Protein AF-0000000074166935 (afdb_homodimer)

Secondary structure (DSSP, 8-state):
-EEEEEEEEEEEETTEEEEEEEEEE-S--SS--EEEEEE-HHHHHHHHHHHHT---SS--HHHHHHHHHHHTT-EEEEEEEEEEETTEEEEEEEEEETTEEEEEEE-HHHHHHHHHHHT--EEE-HHHHHHH-B-THHHHTSEEHHHHHHT-/-EEEEEEEEEEEETTEEEEEEEEEE-S--SS--EEEEEE-HHHHHHHHHHHHT---SS--HHHHHHHHHHHTT-EEEEEEEEEEETTEEEEEEEEEETTEEEEEEE-HHHHHHHHHHHT--EEE-HHHHHHH-B-THHHHTSEEHHHHHTT-

pLDDT: mean 93.97, std 8.27, range [51.97, 98.88]

Sequence (304 aa):
MNADIDAVRVADTPDGTIAVVVLARDDADDSGDVLPIFVGFEEAASIARGLDAVDIGRPLTHDVTLDLVEELGGRVDRVVISSVEAGTYFADLHVETPRGSTVVDARPSDSLALAARTNAPIAVADDVFAQGARSPDGFDELRDIREVMGDEMNADIDAVRVADTPDGTIAVVVLARDDADDSGDVLPIFVGFEEAASIARGLDAVDIGRPLTHDVTLDLVEELGGRVDRVVISSVEAGTYFADLHVETPRGSTVVDARPSDSLALAARTNAPIAVADDVFAQGARSPDGFDELRDIREVMGDE

Organism: Halobacterium salinarum (strain ATCC 700922 / JCM 11081 / NRC-1) (NCBI:txid64091)

Foldseek 3Di:
DWWDFPAKFWDADPVGIKIWTWIFDPDPDPPRWIFIDIDDLVLSVLLVVLQVLDDPPDDDDLSVVQVVCVVQPKDFAEKEQEDADPRAIWIWTWMAHPVGIDIDTDGPSSNSSNCSNRVHIYYYDPVRCVVRIDHCVVRVPGDGSVVVVVVD/DWWDFPAKFWDADPVGIKIWTWIFDPDPDPPRWIFIDIDDLVLSVLLVVLQVLDDPPDDDDLSVVQVVCVVQPKDFAEKEQEDADPRAIWIWTWMAHPVGIDIDTDGPSSNSSNCSNRVHIYYYDPVRCVVRIDHCPVRVPGHGSVVVVVVD

InterPro domains:
  IPR003729 Bifunctional nuclease domain [PF02577] (30-132)
  IPR003729 Bifunctional nuclease domain [PS51658] (1-136)
  IPR036104 Bifunctional nuclease superfamily [G3DSA:3.10.690.10] (1-139)
  IPR036104 Bifunctional nuclease superfamily [SSF103256] (6-140)

Radius of gyration: 20.43 Å; Cα contacts (8 Å, |Δi|>4): 626; chains: 2; bounding box: 50×57×46 Å

Structure (mmCIF, N/CA/C/O backbone):
data_AF-0000000074166935-model_v1
#
loop_
_entity.id
_entity.type
_entity.pdbx_description
1 polymer 'DUF151 family protein'
#
loop_
_atom_site.group_PDB
_atom_site.id
_atom_site.type_symbol
_atom_site.label_atom_id
_atom_site.label_alt_id
_atom_site.label_comp_id
_atom_site.label_asym_id
_atom_site.label_entity_id
_atom_site.label_seq_id
_atom_site.pdbx_PDB_ins_code
_atom_site.Cartn_x
_atom_site.Cartn_y
_atom_site.Cartn_z
_atom_site.occupancy
_atom_site.B_iso_or_equiv
_atom_site.auth_seq_id
_atom_site.auth_comp_id
_atom_site.auth_asym_id
_atom_site.auth_atom_id
_atom_site.pdbx_PDB_model_num
ATOM 1 N N . MET A 1 1 ? 5.477 23.797 10.305 1 93.44 1 MET A N 1
ATOM 2 C CA . MET A 1 1 ? 5.418 23.453 11.719 1 93.44 1 MET A CA 1
ATOM 3 C C . MET A 1 1 ? 5.41 21.938 11.906 1 93.44 1 MET A C 1
ATOM 5 O O . MET A 1 1 ? 4.938 21.203 11.047 1 93.44 1 MET A O 1
ATOM 9 N N . ASN A 1 2 ? 5.84 21.484 13.062 1 95.38 2 ASN A N 1
ATOM 10 C CA . ASN A 1 2 ? 5.816 20.047 13.375 1 95.38 2 ASN A CA 1
ATOM 11 C C . ASN A 1 2 ? 4.449 19.609 13.883 1 95.38 2 ASN A C 1
ATOM 13 O O . ASN A 1 2 ? 3.734 20.391 14.516 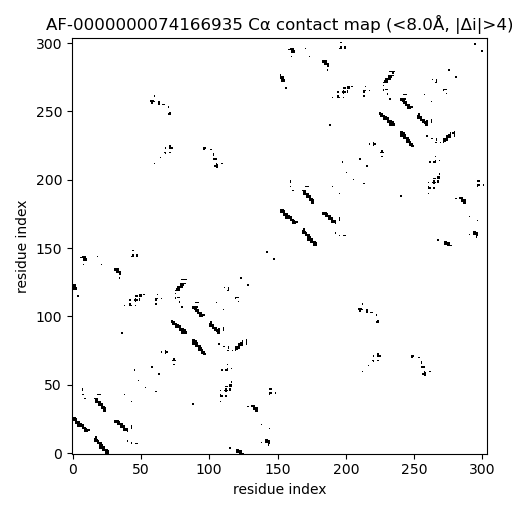1 95.38 2 ASN A O 1
ATOM 17 N N . ALA A 1 3 ? 4.133 18.469 13.461 1 96.81 3 ALA A N 1
ATOM 18 C CA . ALA A 1 3 ? 2.846 17.891 13.859 1 96.81 3 ALA A CA 1
ATOM 19 C C . ALA A 1 3 ? 2.988 16.422 14.219 1 96.81 3 ALA A C 1
ATOM 21 O O . ALA A 1 3 ? 3.977 15.773 13.859 1 96.81 3 ALA A O 1
ATOM 22 N N . ASP A 1 4 ? 2.018 15.883 14.992 1 96.56 4 ASP A N 1
ATOM 23 C CA . ASP A 1 4 ? 1.906 14.469 15.336 1 96.56 4 ASP A CA 1
ATOM 24 C C . ASP A 1 4 ? 0.54 13.914 14.945 1 96.56 4 ASP A C 1
ATOM 26 O O . ASP A 1 4 ? -0.445 14.648 14.891 1 96.56 4 ASP A O 1
ATOM 30 N N . ILE A 1 5 ? 0.592 12.641 14.602 1 98 5 ILE A N 1
ATOM 31 C CA . ILE A 1 5 ? -0.704 11.984 14.477 1 98 5 ILE A CA 1
ATOM 32 C C . ILE A 1 5 ? -1.35 11.844 15.852 1 98 5 ILE A C 1
ATOM 34 O O . ILE A 1 5 ? -0.88 11.062 16.688 1 98 5 ILE A O 1
ATOM 38 N N . ASP A 1 6 ? -2.412 12.555 16 1 96.69 6 ASP A N 1
ATOM 39 C CA . ASP A 1 6 ? -3.066 12.57 17.312 1 96.69 6 ASP A CA 1
ATOM 40 C C . ASP A 1 6 ? -4.105 11.453 17.406 1 96.69 6 ASP A C 1
ATOM 42 O O . ASP A 1 6 ? -4.273 10.859 18.484 1 96.69 6 ASP A O 1
ATOM 46 N N . ALA A 1 7 ? -4.777 11.25 16.312 1 97.44 7 ALA A N 1
ATOM 47 C CA . ALA A 1 7 ? -5.848 10.258 16.312 1 97.44 7 ALA A CA 1
ATOM 48 C C . ALA A 1 7 ? -6.195 9.82 14.891 1 97.44 7 ALA A C 1
ATOM 50 O O . ALA A 1 7 ? -5.934 10.547 13.93 1 97.44 7 ALA A O 1
ATOM 51 N N . VAL A 1 8 ? -6.688 8.672 14.797 1 98.56 8 VAL A N 1
ATOM 52 C CA . VAL A 1 8 ? -7.332 8.156 13.594 1 98.56 8 VAL A CA 1
ATOM 53 C C . VAL A 1 8 ? -8.773 7.758 13.914 1 98.56 8 VAL A C 1
ATOM 55 O O . VAL A 1 8 ? -9.008 6.855 14.719 1 98.56 8 VAL A O 1
ATOM 58 N N . ARG A 1 9 ? -9.695 8.5 13.273 1 98.5 9 ARG A N 1
ATOM 59 C CA . ARG A 1 9 ? -11.102 8.406 13.648 1 98.5 9 ARG A CA 1
ATOM 60 C C . ARG A 1 9 ? -11.961 7.953 12.477 1 98.5 9 ARG A C 1
ATOM 62 O O . ARG A 1 9 ? -11.562 8.094 11.312 1 98.5 9 ARG A O 1
ATOM 69 N N . VAL A 1 10 ? -13.094 7.391 12.805 1 97.94 10 VAL A N 1
ATOM 70 C CA . VAL A 1 10 ? -14.016 6.91 11.789 1 97.94 10 VAL A CA 1
ATOM 71 C C . VAL A 1 10 ? -15.453 7.258 12.188 1 97.94 10 VAL A C 1
ATOM 73 O O . VAL A 1 10 ? -15.758 7.383 13.375 1 97.94 10 VAL A O 1
ATOM 76 N N . ALA A 1 11 ? -16.219 7.523 11.211 1 96.31 11 ALA A N 1
ATOM 77 C CA . ALA A 1 11 ? -17.641 7.738 11.391 1 96.31 11 ALA A CA 1
ATOM 78 C C . ALA A 1 11 ? -18.453 7.078 10.273 1 96.31 11 ALA A C 1
ATOM 80 O O . ALA A 1 11 ? -18.047 7.102 9.109 1 96.31 11 ALA A O 1
ATOM 81 N N . ASP A 1 12 ? -19.609 6.488 10.688 1 94.25 12 ASP A N 1
ATOM 82 C CA . ASP A 1 12 ? -20.562 5.996 9.703 1 94.25 12 ASP A CA 1
ATOM 83 C C . ASP A 1 12 ? -21.547 7.094 9.297 1 94.25 12 ASP A C 1
ATOM 85 O O . ASP A 1 12 ? -22.094 7.793 10.148 1 94.25 12 ASP A O 1
ATOM 89 N N . THR A 1 13 ? -21.609 7.305 8.008 1 93.88 13 THR A N 1
ATOM 90 C CA . THR A 1 13 ? -22.562 8.258 7.449 1 93.88 13 THR A CA 1
ATOM 91 C C . THR A 1 13 ? -23.562 7.562 6.523 1 93.88 13 THR A C 1
ATOM 93 O O . THR A 1 13 ? -23.359 6.402 6.152 1 93.88 13 THR A O 1
ATOM 96 N N . PRO A 1 14 ? -24.656 8.203 6.137 1 93.38 14 PRO A N 1
ATOM 97 C CA . PRO A 1 14 ? -25.594 7.598 5.184 1 93.38 14 PRO A CA 1
ATOM 98 C C . PRO A 1 14 ? -24.922 7.234 3.857 1 93.38 14 PRO A C 1
ATOM 100 O O . PRO A 1 14 ? -25.359 6.285 3.191 1 93.38 14 PRO A O 1
ATOM 103 N N . ASP A 1 15 ? -23.922 7.98 3.508 1 92.25 15 ASP A N 1
ATOM 104 C CA . ASP A 1 15 ? -23.266 7.781 2.223 1 92.25 15 ASP A CA 1
ATOM 105 C C . ASP A 1 15 ? -22.109 6.801 2.35 1 92.25 15 ASP A C 1
ATOM 107 O O . ASP A 1 15 ? -21.422 6.512 1.365 1 92.25 15 ASP A O 1
ATOM 111 N N . GLY A 1 16 ? -21.859 6.309 3.557 1 91.75 16 GLY A N 1
ATOM 112 C CA . GLY A 1 16 ? -20.766 5.371 3.773 1 91.75 16 GLY A CA 1
ATOM 113 C C . GLY A 1 16 ? -19.906 5.727 4.969 1 91.75 16 GLY A C 1
ATOM 114 O O . GLY A 1 16 ? -20.234 6.637 5.73 1 91.75 16 GLY A O 1
ATOM 115 N N . THR A 1 17 ? -18.891 4.91 5.211 1 93.69 17 THR A N 1
ATOM 116 C CA . THR A 1 17 ? -17.953 5.125 6.312 1 93.69 17 THR A CA 1
ATOM 117 C C . THR A 1 17 ? -16.875 6.117 5.91 1 93.69 17 THR A C 1
ATOM 119 O O . THR A 1 17 ? -16.297 6.02 4.82 1 93.69 17 THR A O 1
ATOM 122 N N . ILE A 1 18 ? -16.703 7.113 6.75 1 95.62 18 ILE A N 1
ATOM 123 C CA . ILE A 1 18 ? -15.625 8.062 6.5 1 95.62 18 ILE A CA 1
ATOM 124 C C . ILE A 1 18 ? -14.539 7.902 7.562 1 95.62 18 ILE A C 1
ATOM 126 O O . ILE A 1 18 ? -14.812 7.449 8.672 1 95.62 18 ILE A O 1
ATOM 130 N N . ALA A 1 19 ? -13.32 8.156 7.238 1 98.12 19 ALA A N 1
ATOM 131 C CA . ALA A 1 19 ? -12.188 8.109 8.164 1 98.12 19 ALA A CA 1
ATOM 132 C C . ALA A 1 19 ? -11.359 9.391 8.078 1 98.12 19 ALA A C 1
ATOM 134 O O . ALA A 1 19 ? -11.273 10.016 7.016 1 98.12 19 ALA A O 1
ATOM 135 N N . VAL A 1 20 ? -10.805 9.75 9.211 1 98.31 20 VAL A N 1
ATOM 136 C CA . VAL A 1 20 ? -10.047 10.992 9.273 1 98.31 20 VAL A CA 1
ATOM 137 C C . VAL A 1 20 ? -8.812 10.805 10.148 1 98.31 20 VAL A C 1
ATOM 139 O O . VAL A 1 20 ? -8.883 10.172 11.203 1 98.31 20 VAL A O 1
ATOM 142 N N . VAL A 1 21 ? -7.672 11.203 9.648 1 98.81 21 VAL A N 1
ATOM 143 C CA . VAL A 1 21 ? -6.457 11.312 10.453 1 98.81 21 VAL A CA 1
ATOM 144 C C . VAL A 1 21 ? -6.344 12.727 11.023 1 98.81 21 VAL A C 1
ATOM 146 O O . VAL A 1 21 ? -6.441 13.711 10.281 1 98.81 21 VAL A O 1
ATOM 149 N N . VAL A 1 22 ? -6.156 12.812 12.297 1 98.5 22 VAL A N 1
ATOM 150 C CA . VAL A 1 22 ? -6.086 14.109 12.969 1 98.5 22 VAL A CA 1
ATOM 151 C C . VAL A 1 22 ? -4.637 14.43 13.328 1 98.5 22 VAL A C 1
ATOM 153 O O . VAL A 1 22 ? -4.023 13.719 14.133 1 98.5 22 VAL A O 1
ATOM 156 N N . LEU A 1 23 ? -4.113 15.477 12.695 1 98.31 23 LEU A N 1
ATOM 157 C CA . LEU A 1 23 ? -2.764 15.945 13.008 1 98.31 23 LEU A CA 1
ATOM 158 C C . LEU A 1 23 ? -2.805 17.094 14.008 1 98.31 23 LEU A C 1
ATOM 160 O O . LEU A 1 23 ? -3.523 18.078 13.805 1 98.31 23 LEU A O 1
ATOM 164 N N . ALA A 1 24 ? -2.111 16.953 15.055 1 96.38 24 ALA A N 1
ATOM 165 C CA . ALA A 1 24 ? -1.998 18 16.062 1 96.38 24 ALA A CA 1
ATOM 166 C C . ALA A 1 24 ? -0.634 18.688 16 1 96.38 24 ALA A C 1
ATOM 168 O O . ALA A 1 24 ? 0.385 18.016 15.781 1 96.38 24 ALA A O 1
ATOM 169 N N . ARG A 1 25 ? -0.706 19.938 16.203 1 93 25 ARG A N 1
ATOM 170 C CA . ARG A 1 25 ? 0.553 20.672 16.266 1 93 25 ARG A CA 1
ATOM 171 C C . ARG A 1 25 ? 1.353 20.297 17.5 1 93 25 ARG A C 1
ATOM 173 O O . ARG A 1 25 ? 0.785 20.109 18.578 1 93 25 ARG A O 1
ATOM 180 N N . ASP A 1 26 ? 2.621 20.109 17.281 1 86 26 ASP A N 1
ATOM 181 C CA . ASP A 1 26 ? 3.492 19.75 18.406 1 86 26 ASP A CA 1
ATOM 182 C C . ASP A 1 26 ? 4.047 21 19.078 1 86 26 ASP A C 1
ATOM 184 O O . ASP A 1 26 ? 4.797 20.891 20.062 1 86 26 ASP A O 1
ATOM 188 N N . ASP A 1 27 ? 3.801 22.109 18.516 1 75.62 27 ASP A N 1
ATOM 189 C CA . ASP A 1 27 ? 4.309 23.328 19.141 1 75.62 27 ASP A CA 1
ATOM 190 C C . ASP A 1 27 ? 3.316 23.859 20.172 1 75.62 27 ASP A C 1
ATOM 192 O O . ASP A 1 27 ? 2.203 23.344 20.297 1 75.62 27 ASP A O 1
ATOM 196 N N . ALA A 1 28 ? 3.812 24.641 21.062 1 65.88 28 ALA A N 1
ATOM 197 C CA . ALA A 1 28 ? 3.119 25.188 22.234 1 65.88 28 ALA A CA 1
ATOM 198 C C . ALA A 1 28 ? 1.996 26.125 21.812 1 65.88 28 ALA A C 1
ATOM 200 O O . ALA A 1 28 ? 1.531 26.953 22.609 1 65.88 28 ALA A O 1
ATOM 201 N N . ASP A 1 29 ? 1.619 25.906 20.547 1 63.88 29 ASP A N 1
ATOM 202 C CA . ASP A 1 29 ? 0.536 26.812 20.188 1 63.88 29 ASP A CA 1
ATOM 203 C C . ASP A 1 29 ? -0.722 26.531 21 1 63.88 29 ASP A C 1
ATOM 205 O O . ASP A 1 29 ? -1.066 25.375 21.234 1 63.88 29 ASP A O 1
ATOM 209 N N . ASP A 1 30 ? -1.298 27.562 21.562 1 69 30 ASP A N 1
ATOM 210 C CA . ASP A 1 30 ? -2.373 27.609 22.547 1 69 30 ASP A CA 1
ATOM 211 C C . ASP A 1 30 ? -3.727 27.328 21.906 1 69 30 ASP A C 1
ATOM 213 O O . ASP A 1 30 ? -4.738 27.203 22.594 1 69 30 ASP A O 1
ATOM 217 N N . SER A 1 31 ? -3.898 27.359 20.516 1 77.5 31 SER A N 1
ATOM 218 C CA . SER A 1 31 ? -5.242 27.234 19.969 1 77.5 31 SER A CA 1
ATOM 219 C C . SER A 1 31 ? -5.789 25.828 20.156 1 77.5 31 SER A C 1
ATOM 221 O O . SER A 1 31 ? -7 25.641 20.281 1 77.5 31 SER A O 1
ATOM 223 N N . GLY A 1 32 ? -4.969 24.922 20.172 1 89.69 32 GLY A N 1
ATOM 224 C CA . GLY A 1 32 ? -5.402 23.531 20.281 1 89.69 32 GLY A CA 1
ATOM 225 C C . GLY A 1 32 ? -6.02 23 19 1 89.69 32 GLY A C 1
ATOM 226 O O . GLY A 1 32 ? -6.574 21.906 18.969 1 89.69 32 GLY A O 1
ATOM 227 N N . ASP A 1 33 ? -5.969 23.859 17.891 1 94.06 33 ASP A N 1
ATOM 228 C CA . ASP A 1 33 ? -6.539 23.438 16.609 1 94.06 33 ASP A CA 1
ATOM 229 C C . ASP A 1 33 ? -5.773 22.25 16.016 1 94.06 33 ASP A C 1
ATOM 231 O O . ASP A 1 33 ? -4.59 22.078 16.312 1 94.06 33 ASP A O 1
ATOM 235 N N . VAL A 1 34 ? -6.516 21.469 15.273 1 96.88 34 VAL A N 1
ATOM 236 C CA . VAL A 1 34 ? -5.938 20.297 14.641 1 96.88 34 VAL A CA 1
ATOM 237 C C . VAL A 1 34 ? -6.172 20.359 13.133 1 96.88 34 VAL A C 1
ATOM 239 O O . VAL A 1 34 ? -6.949 21.188 12.648 1 96.88 34 VAL A O 1
ATOM 242 N N . LEU A 1 35 ? -5.418 19.625 12.359 1 97.62 35 LEU A N 1
ATOM 243 C CA . LEU A 1 35 ? -5.617 19.469 10.922 1 97.62 35 LEU A CA 1
ATOM 244 C C . LEU A 1 35 ? -6.207 18.109 10.594 1 97.62 35 LEU A C 1
ATOM 246 O O . LEU A 1 35 ? -5.523 17.078 10.703 1 97.62 35 LEU A O 1
ATOM 250 N N . PRO A 1 36 ? -7.477 18.047 10.219 1 98.25 36 PRO A N 1
ATOM 251 C CA . PRO A 1 36 ? -8.062 16.781 9.766 1 98.25 36 PRO A CA 1
ATOM 252 C C . PRO A 1 36 ? -7.762 16.484 8.305 1 98.25 36 PRO A C 1
ATOM 254 O O . PRO A 1 36 ? -7.926 17.359 7.441 1 98.25 36 PRO A O 1
ATOM 257 N N . ILE A 1 37 ? -7.27 15.352 8.031 1 98.56 37 ILE A N 1
ATOM 258 C CA . ILE A 1 37 ? -7.09 14.867 6.668 1 98.56 37 ILE A CA 1
ATOM 259 C C . ILE A 1 37 ? -7.973 13.648 6.43 1 98.56 37 ILE A C 1
ATOM 261 O O . ILE A 1 37 ? -7.746 12.586 7.016 1 98.56 37 ILE A O 1
ATOM 265 N N . PHE A 1 38 ? -8.992 13.852 5.59 1 97.56 38 PHE A N 1
ATOM 266 C CA . PHE A 1 38 ? -9.93 12.773 5.301 1 97.56 38 PHE A CA 1
ATOM 267 C C . PHE A 1 38 ? -9.32 11.773 4.32 1 97.56 38 PHE A C 1
ATOM 269 O O . PHE A 1 38 ? -8.742 12.172 3.307 1 97.56 38 PHE A O 1
ATOM 276 N N . VAL A 1 39 ? -9.414 10.523 4.672 1 97.44 39 VAL A N 1
ATOM 277 C CA . VAL A 1 39 ? -8.875 9.445 3.852 1 97.44 39 VAL A CA 1
ATOM 278 C C . VAL A 1 39 ? -9.875 8.289 3.783 1 97.44 39 VAL A C 1
ATOM 280 O O . VAL A 1 39 ? -10.922 8.328 4.438 1 97.44 39 VAL A O 1
ATOM 283 N N . GLY A 1 40 ? -9.617 7.344 2.906 1 95.44 40 GLY A N 1
ATOM 284 C CA . GLY A 1 40 ? -10.43 6.137 2.904 1 95.44 40 GLY A CA 1
ATOM 285 C C . GLY A 1 40 ? -10.219 5.273 4.133 1 95.44 40 GLY A C 1
ATOM 286 O O . GLY A 1 40 ? -9.211 5.414 4.832 1 95.44 40 GLY A O 1
ATOM 287 N N . PHE A 1 41 ? -11.148 4.359 4.395 1 95.44 41 PHE A N 1
ATOM 288 C CA . PHE A 1 41 ? -11.078 3.506 5.578 1 95.44 41 PHE A CA 1
ATOM 289 C C . PHE A 1 41 ? -9.805 2.668 5.57 1 95.44 41 PHE A C 1
ATOM 291 O O . PHE A 1 41 ? -9.125 2.557 6.59 1 95.44 41 PHE A O 1
ATOM 298 N N . GLU A 1 42 ? -9.477 2.051 4.426 1 95 42 GLU A N 1
ATOM 299 C CA . GLU A 1 42 ? -8.305 1.184 4.344 1 95 42 GLU A CA 1
ATOM 300 C C . GLU A 1 42 ? -7.016 1.971 4.578 1 95 42 GLU A C 1
ATOM 302 O O . GLU A 1 42 ? -6.07 1.459 5.184 1 95 42 GLU A O 1
ATOM 307 N N . GLU A 1 43 ? -7.027 3.18 4.062 1 97.44 43 GLU A N 1
ATOM 308 C CA . GLU A 1 43 ? -5.883 4.055 4.297 1 97.44 43 GLU A CA 1
ATOM 309 C C . GLU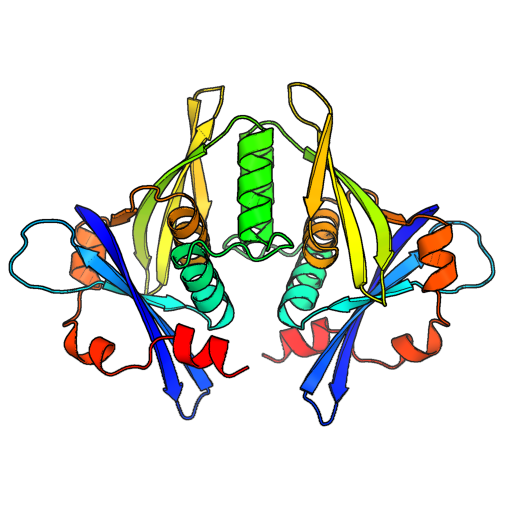 A 1 43 ? -5.73 4.379 5.781 1 97.44 43 GLU A C 1
ATOM 311 O O . GLU A 1 43 ? -4.637 4.258 6.34 1 97.44 43 GLU A O 1
ATOM 316 N N . ALA A 1 44 ? -6.797 4.738 6.359 1 97.94 44 ALA A N 1
ATOM 317 C CA . ALA A 1 44 ? -6.809 5.062 7.785 1 97.94 44 ALA A CA 1
ATOM 318 C C . ALA A 1 44 ? -6.398 3.859 8.625 1 97.94 44 ALA A C 1
ATOM 320 O O . ALA A 1 44 ? -5.629 3.992 9.578 1 97.94 44 ALA A O 1
ATOM 321 N N . ALA A 1 45 ? -6.906 2.736 8.281 1 95.5 45 ALA A N 1
ATOM 322 C CA . ALA A 1 45 ? -6.562 1.504 8.984 1 95.5 45 ALA A CA 1
ATOM 323 C C . ALA A 1 45 ? -5.062 1.234 8.914 1 95.5 45 ALA A C 1
ATOM 325 O O . ALA A 1 45 ? -4.453 0.819 9.906 1 95.5 45 ALA A O 1
ATOM 326 N N . SER A 1 46 ? -4.492 1.416 7.781 1 96.12 46 SER A N 1
ATOM 327 C CA . SER A 1 46 ? -3.057 1.207 7.621 1 96.12 46 SER A CA 1
ATOM 328 C C . SER A 1 46 ? -2.258 2.146 8.516 1 96.12 46 SER A C 1
ATOM 330 O O . SER A 1 46 ? -1.259 1.74 9.117 1 96.12 46 SER A O 1
ATOM 332 N N . ILE A 1 47 ? -2.691 3.396 8.555 1 97.75 47 ILE A N 1
ATOM 333 C CA . ILE A 1 47 ? -2.027 4.367 9.414 1 97.75 47 ILE A CA 1
ATOM 334 C C . ILE A 1 47 ? -2.137 3.928 10.867 1 97.75 47 ILE A C 1
ATOM 336 O O . ILE A 1 47 ? -1.144 3.924 11.602 1 97.75 47 ILE A O 1
ATOM 340 N N . ALA A 1 48 ? -3.303 3.525 11.281 1 96.5 48 ALA A N 1
ATOM 341 C CA . ALA A 1 48 ? -3.537 3.102 12.656 1 96.5 48 ALA A CA 1
ATOM 342 C C . ALA A 1 48 ? -2.68 1.891 13.016 1 96.5 48 ALA A C 1
ATOM 344 O O . ALA A 1 48 ? -2.125 1.816 14.109 1 96.5 48 ALA A O 1
ATOM 345 N N . ARG A 1 49 ? -2.561 0.958 12.133 1 94.56 49 ARG A N 1
ATOM 346 C CA . ARG A 1 49 ? -1.718 -0.211 12.359 1 94.56 49 ARG A CA 1
ATOM 347 C C . ARG A 1 49 ? -0.267 0.197 12.594 1 94.56 49 ARG A C 1
ATOM 349 O O . ARG A 1 49 ? 0.43 -0.407 13.406 1 94.56 49 ARG A O 1
ATOM 356 N N . GLY A 1 50 ? 0.151 1.138 11.836 1 95.75 50 GLY A N 1
ATOM 357 C CA . GLY A 1 50 ? 1.511 1.623 12.008 1 95.75 50 GLY A CA 1
ATOM 358 C C . GLY A 1 50 ? 1.756 2.242 13.367 1 95.75 50 GLY A C 1
ATOM 359 O O . GLY A 1 50 ? 2.861 2.152 13.906 1 95.75 50 GLY A O 1
ATOM 360 N N . LEU A 1 51 ? 0.746 2.836 13.875 1 95.62 51 LEU A N 1
ATOM 361 C CA . LEU A 1 51 ? 0.851 3.49 15.18 1 95.62 51 LEU A CA 1
ATOM 362 C C . LEU A 1 51 ? 0.938 2.459 16.297 1 95.62 51 LEU A C 1
ATOM 364 O O . LEU A 1 51 ? 1.553 2.717 17.328 1 95.62 51 LEU A O 1
ATOM 368 N N . ASP A 1 52 ? 0.3 1.345 16.188 1 89.44 52 ASP A N 1
ATOM 369 C CA . ASP A 1 52 ? 0.218 0.327 17.219 1 89.44 52 ASP A CA 1
ATOM 370 C C . ASP A 1 52 ? 1.528 -0.449 17.344 1 89.44 52 ASP A C 1
ATOM 372 O O . ASP A 1 52 ? 1.815 -1.043 18.375 1 89.44 52 ASP A O 1
ATOM 376 N N . ALA A 1 53 ? 2.367 -0.389 16.453 1 73.25 53 ALA A N 1
ATOM 377 C CA . ALA A 1 53 ? 3.656 -1.074 16.469 1 73.25 53 ALA A CA 1
ATOM 378 C C . ALA A 1 53 ? 3.488 -2.555 16.797 1 73.25 53 ALA A C 1
ATOM 380 O O . ALA A 1 53 ? 4.289 -3.125 17.547 1 73.25 53 ALA A O 1
ATOM 381 N N . VAL A 1 54 ? 2.371 -3.057 16.531 1 69.12 54 VAL A N 1
ATOM 382 C CA . VAL A 1 54 ? 2.16 -4.465 16.844 1 69.12 54 VAL A CA 1
ATOM 383 C C . VAL A 1 54 ? 2.742 -5.336 15.734 1 69.12 54 VAL A C 1
ATOM 385 O O . VAL A 1 54 ? 2.773 -4.93 14.57 1 69.12 54 VAL A O 1
ATOM 388 N N . ASP A 1 55 ? 3.303 -6.395 16.172 1 66.88 55 ASP A N 1
ATOM 389 C CA . ASP A 1 55 ? 3.848 -7.379 15.242 1 66.88 55 ASP A CA 1
ATOM 390 C C . ASP A 1 55 ? 2.734 -8.055 14.453 1 66.88 55 ASP A C 1
ATOM 392 O O . ASP A 1 55 ? 1.897 -8.758 15.023 1 66.88 55 ASP A O 1
ATOM 396 N N . ILE A 1 56 ? 2.52 -7.754 13.219 1 66.38 56 ILE A N 1
ATOM 397 C CA . ILE A 1 56 ? 1.396 -8.227 12.414 1 66.38 56 ILE A CA 1
ATOM 398 C C . ILE A 1 56 ? 1.76 -9.547 11.742 1 66.38 56 ILE A C 1
ATOM 400 O O . ILE A 1 56 ? 0.902 -10.203 11.148 1 66.38 56 ILE A O 1
ATOM 404 N N . GLY A 1 57 ? 3.014 -10.18 12.102 1 76.31 57 GLY A N 1
ATOM 405 C CA . GLY A 1 57 ? 3.395 -11.406 11.438 1 76.31 57 GLY A CA 1
ATOM 406 C C . GLY A 1 57 ? 3.902 -11.188 10.023 1 76.31 57 GLY A C 1
ATOM 407 O O . GLY A 1 57 ? 5.031 -10.734 9.828 1 76.31 57 GLY A O 1
ATOM 408 N N . ARG A 1 58 ? 2.816 -11.195 9 1 85.19 58 ARG A N 1
ATOM 409 C CA . ARG A 1 58 ? 3.174 -10.961 7.605 1 85.19 58 ARG A CA 1
ATOM 410 C C . ARG A 1 58 ? 3.125 -9.477 7.27 1 85.19 58 ARG A C 1
ATOM 412 O O . ARG A 1 58 ? 2.18 -8.781 7.645 1 85.19 58 ARG A O 1
ATOM 419 N N . PRO A 1 59 ? 4.207 -9 6.598 1 93.19 59 PRO A N 1
ATOM 420 C CA . PRO A 1 59 ? 4.27 -7.566 6.293 1 93.19 59 PRO A CA 1
ATOM 421 C C . PRO A 1 59 ? 3.102 -7.098 5.43 1 93.19 59 PRO A C 1
ATOM 423 O O . PRO A 1 59 ? 2.684 -7.805 4.512 1 93.19 59 PRO A O 1
ATOM 426 N N . LEU A 1 60 ? 2.555 -5.992 5.793 1 95.31 60 LEU A N 1
ATOM 427 C CA . LEU A 1 60 ? 1.572 -5.312 4.953 1 95.31 60 LEU A CA 1
ATOM 428 C C . LEU A 1 60 ? 2.258 -4.363 3.977 1 95.31 60 LEU A C 1
ATOM 430 O O . LEU A 1 60 ? 3.486 -4.262 3.959 1 95.31 60 LEU A O 1
ATOM 434 N N . THR A 1 61 ? 1.482 -3.738 3.199 1 97.38 61 THR A N 1
ATOM 435 C CA . THR A 1 61 ? 1.993 -3.016 2.039 1 97.38 61 THR A CA 1
ATOM 436 C C . THR A 1 61 ? 3.051 -1.999 2.459 1 97.38 61 THR A C 1
ATOM 438 O O . THR A 1 61 ? 4.129 -1.934 1.863 1 97.38 61 THR A O 1
ATOM 441 N N . HIS A 1 62 ? 2.756 -1.222 3.51 1 97.56 62 HIS A N 1
ATOM 442 C CA . HIS A 1 62 ? 3.697 -0.18 3.906 1 97.56 62 HIS A CA 1
ATOM 443 C C . HIS A 1 62 ? 4.895 -0.771 4.645 1 97.56 62 HIS A C 1
ATOM 445 O O . HIS A 1 62 ? 5.973 -0.171 4.672 1 97.56 62 HIS A O 1
ATOM 451 N N . ASP A 1 63 ? 4.695 -1.938 5.25 1 96.69 63 ASP A N 1
ATOM 452 C CA . ASP A 1 63 ? 5.84 -2.65 5.809 1 96.69 63 ASP A CA 1
ATOM 453 C C . ASP A 1 63 ? 6.793 -3.102 4.707 1 96.69 63 ASP A C 1
ATOM 455 O O . ASP A 1 63 ? 8.016 -2.963 4.836 1 96.69 63 ASP A O 1
ATOM 459 N N . VAL A 1 64 ? 6.203 -3.643 3.65 1 97.44 64 VAL A N 1
ATOM 460 C CA . VAL A 1 64 ? 7.012 -4.07 2.512 1 97.44 64 VAL A CA 1
ATOM 461 C C . VAL A 1 64 ? 7.766 -2.879 1.935 1 97.44 64 VAL A C 1
ATOM 463 O O . VAL A 1 64 ? 8.953 -2.984 1.611 1 97.44 64 VAL A O 1
ATOM 466 N N . THR A 1 65 ? 7.047 -1.771 1.802 1 98.31 65 THR A N 1
ATOM 467 C CA . THR A 1 65 ? 7.672 -0.553 1.298 1 98.31 65 THR A CA 1
ATOM 468 C C . THR A 1 65 ? 8.891 -0.181 2.139 1 98.31 65 THR A C 1
ATOM 470 O O . THR A 1 65 ? 9.961 0.094 1.601 1 98.31 65 THR A O 1
ATOM 473 N N . LEU A 1 66 ? 8.758 -0.225 3.463 1 97.69 66 LEU A N 1
ATOM 474 C CA . LEU A 1 66 ? 9.852 0.141 4.352 1 97.69 66 LEU A CA 1
ATOM 475 C C . LEU A 1 66 ? 10.977 -0.895 4.285 1 97.69 66 LEU A C 1
ATOM 477 O O . LEU A 1 66 ? 12.156 -0.545 4.355 1 97.69 66 LEU A O 1
ATOM 481 N N . ASP A 1 67 ? 10.602 -2.17 4.195 1 96.81 67 ASP A N 1
ATOM 482 C CA . ASP A 1 67 ? 11.617 -3.207 4.031 1 96.81 67 ASP A CA 1
ATOM 483 C C . ASP A 1 67 ? 12.469 -2.951 2.789 1 96.81 67 ASP A C 1
ATOM 485 O O . ASP A 1 67 ? 13.695 -3.076 2.832 1 96.81 67 ASP A O 1
ATOM 489 N N . LEU A 1 68 ? 11.828 -2.592 1.688 1 98.12 68 LEU A N 1
ATOM 490 C CA . LEU A 1 68 ? 12.539 -2.312 0.444 1 98.12 68 LEU A CA 1
ATOM 491 C C . LEU A 1 68 ? 13.445 -1.096 0.595 1 98.12 68 LEU A C 1
ATOM 493 O O . LEU A 1 68 ? 14.594 -1.118 0.161 1 98.12 68 LEU A O 1
ATOM 497 N N . VAL A 1 69 ? 12.922 -0.056 1.189 1 98.19 69 VAL A N 1
ATOM 498 C CA . VAL A 1 69 ? 13.703 1.159 1.408 1 98.19 69 VAL A CA 1
ATOM 499 C C . VAL A 1 69 ? 14.953 0.832 2.215 1 98.19 69 VAL A C 1
ATOM 501 O O . VAL A 1 69 ? 16.062 1.264 1.863 1 98.19 69 VAL A O 1
ATOM 504 N N . GLU A 1 70 ? 14.727 0.046 3.238 1 97.25 70 GLU A N 1
ATOM 505 C CA . GLU A 1 70 ? 15.844 -0.334 4.102 1 97.25 70 GLU A CA 1
ATOM 506 C C . GLU A 1 70 ? 16.859 -1.191 3.346 1 97.25 70 GLU A C 1
ATOM 508 O O . GLU A 1 70 ? 18.062 -0.945 3.42 1 97.25 70 GLU A O 1
ATOM 513 N N . GLU A 1 71 ? 16.406 -2.191 2.617 1 96.88 71 GLU A N 1
ATOM 514 C CA . GLU A 1 71 ? 17.281 -3.082 1.853 1 96.88 71 GLU A CA 1
ATOM 515 C C . GLU A 1 71 ? 18.094 -2.305 0.826 1 96.88 71 GLU A C 1
ATOM 517 O O . GLU A 1 71 ? 19.203 -2.699 0.487 1 96.88 71 GLU A O 1
ATOM 522 N N . LEU A 1 72 ? 17.562 -1.219 0.41 1 97.69 72 LEU A N 1
ATOM 523 C CA . LEU A 1 72 ? 18.219 -0.423 -0.624 1 97.69 72 LEU A CA 1
ATOM 524 C C . LEU A 1 72 ? 19.078 0.677 -0.005 1 97.69 72 LEU A C 1
ATOM 526 O O . LEU A 1 72 ? 19.641 1.511 -0.721 1 97.69 72 LEU A O 1
ATOM 530 N N . GLY A 1 73 ? 19.078 0.68 1.305 1 96.94 73 GLY A N 1
ATOM 531 C CA . GLY A 1 73 ? 19.984 1.572 2.021 1 96.94 73 GLY A CA 1
ATOM 532 C C . GLY A 1 73 ? 19.375 2.941 2.279 1 96.94 73 GLY A C 1
ATOM 533 O O . GLY A 1 73 ? 20.109 3.914 2.486 1 96.94 73 GLY A O 1
ATOM 534 N N . GLY A 1 74 ? 18.078 3.01 2.248 1 98.06 74 GLY A N 1
ATOM 535 C CA . GLY A 1 74 ? 17.422 4.285 2.48 1 98.06 74 GLY A CA 1
ATOM 536 C C . GLY A 1 74 ? 16.703 4.355 3.82 1 98.06 74 GLY A C 1
ATOM 537 O O . GLY A 1 74 ? 16.734 3.395 4.594 1 98.06 74 GLY A O 1
ATOM 538 N N . ARG A 1 75 ? 16.125 5.504 4.059 1 98.31 75 ARG A N 1
ATOM 539 C CA . ARG A 1 75 ? 15.297 5.734 5.246 1 98.31 75 ARG A CA 1
ATOM 540 C C . ARG A 1 75 ? 14.336 6.895 5.031 1 98.31 75 ARG A C 1
ATOM 542 O O . ARG A 1 75 ? 14.688 7.895 4.406 1 98.31 75 ARG A O 1
ATOM 549 N N . VAL A 1 76 ? 13.164 6.691 5.551 1 98.62 76 VAL A N 1
ATOM 550 C CA . VAL A 1 76 ? 12.242 7.824 5.559 1 98.62 76 VAL A CA 1
ATOM 551 C C . VAL A 1 76 ? 12.727 8.875 6.547 1 98.62 76 VAL A C 1
ATOM 553 O O . VAL A 1 76 ? 12.836 8.609 7.746 1 98.62 76 VAL A O 1
ATOM 556 N N . ASP A 1 77 ? 12.953 10.023 6.059 1 98.62 77 ASP A N 1
ATOM 557 C CA . ASP A 1 77 ? 13.5 11.094 6.883 1 98.62 77 ASP A CA 1
ATOM 558 C C . ASP A 1 77 ? 12.391 11.906 7.535 1 98.62 77 ASP A C 1
ATOM 560 O O . ASP A 1 77 ? 12.422 12.156 8.742 1 98.62 77 ASP A O 1
ATOM 564 N N . ARG A 1 78 ? 11.469 12.359 6.707 1 98.69 78 ARG A N 1
ATOM 565 C CA . ARG A 1 78 ? 10.328 13.117 7.219 1 98.69 78 ARG A CA 1
ATOM 566 C C . ARG A 1 78 ? 9.219 13.195 6.184 1 98.69 78 ARG A C 1
ATOM 568 O O . ARG A 1 78 ? 9.445 12.969 4.996 1 98.69 78 ARG A O 1
ATOM 575 N N . VAL A 1 79 ? 8.07 13.531 6.684 1 98.81 79 VAL A N 1
ATOM 576 C CA . VAL A 1 79 ? 6.895 13.773 5.859 1 98.81 79 VAL A CA 1
ATOM 577 C C . VAL A 1 79 ? 6.473 15.242 5.98 1 98.81 79 VAL A C 1
ATOM 579 O O . VAL A 1 79 ? 6.449 15.797 7.078 1 98.81 79 VAL A O 1
ATOM 582 N N . VAL A 1 80 ? 6.188 15.852 4.863 1 98.75 80 VAL A N 1
ATOM 583 C CA . VAL A 1 80 ? 5.723 17.234 4.887 1 98.75 80 VAL A CA 1
ATOM 584 C C . VAL A 1 80 ? 4.391 17.344 4.145 1 98.75 80 VAL A C 1
ATOM 586 O O . VAL A 1 80 ? 4.309 17.031 2.955 1 98.75 80 VAL A O 1
ATOM 589 N N . ILE A 1 81 ? 3.34 17.688 4.906 1 98.81 81 ILE A N 1
ATOM 590 C CA . ILE A 1 81 ? 2.131 18.125 4.211 1 98.81 81 ILE A CA 1
ATOM 591 C C . ILE A 1 81 ? 2.35 19.5 3.607 1 98.81 81 ILE A C 1
ATOM 593 O O . ILE A 1 81 ? 2.307 20.516 4.316 1 98.81 81 ILE A O 1
ATOM 597 N N . SER A 1 82 ? 2.48 19.531 2.297 1 98.19 82 SER A N 1
ATOM 598 C CA . SER A 1 82 ? 3.15 20.672 1.687 1 98.19 82 SER A CA 1
ATOM 599 C C . SER A 1 82 ? 2.145 21.641 1.052 1 98.19 82 SER A C 1
ATOM 601 O O . SER A 1 82 ? 2.426 22.828 0.893 1 98.19 82 SER A O 1
ATOM 603 N N . SER A 1 83 ? 0.996 21.062 0.649 1 97.75 83 SER A N 1
ATOM 604 C CA . SER A 1 83 ? 0.03 21.938 -0.01 1 97.75 83 SER A CA 1
ATOM 605 C C . SER A 1 83 ? -1.385 21.375 0.099 1 97.75 83 SER A C 1
ATOM 607 O O . SER A 1 83 ? -1.573 20.234 0.495 1 97.75 83 SER A O 1
ATOM 609 N N . VAL A 1 84 ? -2.33 22.234 -0.183 1 97.75 84 VAL A N 1
ATOM 610 C CA . VAL A 1 84 ? -3.742 21.875 -0.261 1 97.75 84 VAL A CA 1
ATOM 611 C C . VAL A 1 84 ? -4.402 22.625 -1.421 1 97.75 84 VAL A C 1
ATOM 613 O O . VAL A 1 84 ? -4.18 23.812 -1.605 1 97.75 84 VAL A O 1
ATOM 616 N N . GLU A 1 85 ? -4.992 21.828 -2.287 1 95 85 GLU A N 1
ATOM 617 C CA . GLU A 1 85 ? -5.707 22.375 -3.434 1 95 85 GLU A CA 1
ATOM 618 C C . GLU A 1 85 ? -7.145 21.875 -3.479 1 95 85 GLU A C 1
ATOM 620 O O . GLU A 1 85 ? -7.383 20.672 -3.652 1 95 85 GLU A O 1
ATOM 625 N N . ALA A 1 86 ? -8.102 22.766 -3.367 1 93.62 86 ALA A N 1
ATOM 626 C CA . ALA A 1 86 ? -9.523 22.422 -3.396 1 93.62 86 ALA A CA 1
ATOM 627 C C . ALA A 1 86 ? -9.836 21.312 -2.395 1 93.62 86 ALA A C 1
ATOM 629 O O . ALA A 1 86 ? -10.531 20.344 -2.727 1 93.62 86 ALA A O 1
ATOM 630 N N . GLY A 1 87 ? -9.188 21.406 -1.252 1 92.62 87 GLY A N 1
ATOM 631 C CA . GLY A 1 87 ? -9.477 20.484 -0.168 1 92.62 87 GLY A CA 1
ATOM 632 C C . GLY A 1 87 ? -8.664 19.219 -0.235 1 92.62 87 GLY A C 1
ATOM 633 O O . GLY A 1 87 ? -8.781 18.344 0.636 1 92.62 87 GLY A O 1
ATOM 634 N N . THR A 1 88 ? -7.863 19.125 -1.281 1 94.5 88 THR A N 1
ATOM 635 C CA . THR A 1 88 ? -7.012 17.953 -1.433 1 94.5 88 THR A CA 1
ATOM 636 C C . THR A 1 88 ? -5.594 18.234 -0.951 1 94.5 88 THR A C 1
ATOM 638 O O . THR A 1 88 ? -4.945 19.172 -1.438 1 94.5 88 THR A O 1
ATOM 641 N N . TYR A 1 89 ? -5.156 17.469 -0.007 1 97.69 89 TYR A N 1
ATOM 642 C CA . TYR A 1 89 ? -3.832 17.688 0.569 1 97.69 89 TYR A CA 1
ATOM 643 C C . TYR A 1 89 ? -2.77 16.906 -0.196 1 97.69 89 TYR A C 1
ATOM 645 O O . TYR A 1 89 ? -3.043 15.82 -0.72 1 97.69 89 TYR A O 1
ATOM 653 N N . PHE A 1 90 ? -1.586 17.484 -0.204 1 97 90 PHE A N 1
ATOM 654 C CA . PHE A 1 90 ? -0.429 16.859 -0.838 1 97 90 PHE A CA 1
ATOM 655 C C . PHE A 1 90 ? 0.718 16.703 0.154 1 97 90 PHE A C 1
ATOM 657 O O . PHE A 1 90 ? 0.92 17.578 1.011 1 97 90 PHE A O 1
ATOM 664 N N . ALA A 1 91 ? 1.398 15.641 -0.036 1 98 91 ALA A N 1
ATOM 665 C CA . ALA A 1 91 ? 2.52 15.391 0.866 1 98 91 ALA A CA 1
ATOM 666 C C . ALA A 1 91 ? 3.793 15.086 0.085 1 98 91 ALA A C 1
ATOM 668 O O . ALA A 1 91 ? 3.736 14.523 -1.014 1 98 91 ALA A O 1
ATOM 669 N N . ASP A 1 92 ? 4.863 15.516 0.677 1 97.62 92 ASP A N 1
ATOM 670 C CA . ASP A 1 92 ? 6.207 15.164 0.225 1 97.62 92 ASP A CA 1
ATOM 671 C C . ASP A 1 92 ? 6.871 14.188 1.191 1 97.62 92 ASP A C 1
ATOM 673 O O . ASP A 1 92 ? 6.906 14.43 2.4 1 97.62 92 ASP A O 1
ATOM 677 N N . LEU A 1 93 ? 7.301 13.109 0.591 1 98.5 93 LEU A N 1
ATOM 678 C CA . LEU A 1 93 ? 8.055 12.125 1.364 1 98.5 93 LEU A CA 1
ATOM 679 C C . LEU A 1 93 ? 9.555 12.352 1.208 1 98.5 93 LEU A C 1
ATOM 681 O O . LEU A 1 93 ? 10.102 12.203 0.111 1 98.5 93 LEU A O 1
ATOM 685 N N . HIS A 1 94 ? 10.148 12.789 2.25 1 98.75 94 HIS A N 1
ATOM 686 C CA . HIS A 1 94 ? 11.594 12.977 2.252 1 98.75 94 HIS A CA 1
ATOM 687 C C . HIS A 1 94 ? 12.312 11.703 2.664 1 98.75 94 HIS A C 1
ATOM 689 O O . HIS A 1 94 ? 12.023 11.133 3.719 1 98.75 94 HIS A O 1
ATOM 695 N N . VAL A 1 95 ? 13.281 11.289 1.786 1 98.69 95 VAL A N 1
ATOM 696 C CA . VAL A 1 95 ? 13.961 10.016 1.98 1 98.69 95 VAL A CA 1
ATOM 697 C C . VAL A 1 95 ? 15.469 10.219 1.927 1 98.69 95 VAL A C 1
ATOM 699 O O . VAL A 1 95 ? 15.977 10.953 1.072 1 98.69 95 VAL A O 1
ATOM 702 N N . GLU A 1 96 ? 16.109 9.656 2.883 1 98.44 96 GLU A N 1
ATOM 703 C CA . GLU A 1 96 ? 17.562 9.594 2.83 1 98.44 96 GLU A CA 1
ATOM 704 C C . GLU A 1 96 ? 18.031 8.383 2.025 1 98.44 96 GLU A C 1
ATOM 706 O O . GLU A 1 96 ? 17.547 7.27 2.232 1 98.44 96 GLU A O 1
ATOM 711 N N . THR A 1 97 ? 18.875 8.617 1.096 1 96.94 97 THR A N 1
ATOM 712 C CA . THR A 1 97 ? 19.469 7.562 0.281 1 96.94 97 THR A CA 1
ATOM 713 C C . THR A 1 97 ? 20.984 7.547 0.448 1 96.94 97 THR A C 1
ATOM 715 O O . THR A 1 97 ? 21.562 8.484 0.996 1 96.94 97 THR A O 1
ATOM 718 N N . PRO A 1 98 ? 21.641 6.508 -0.009 1 94.06 98 PRO A N 1
ATOM 719 C CA . PRO A 1 98 ? 23.094 6.492 0.035 1 94.06 98 PRO A CA 1
ATOM 720 C C . PRO A 1 98 ? 23.719 7.637 -0.758 1 94.06 98 PRO A C 1
ATOM 722 O O . PRO A 1 98 ? 24.859 8.031 -0.483 1 94.06 98 PRO A O 1
ATOM 725 N N . ARG A 1 99 ? 23.016 8.172 -1.706 1 93.38 99 ARG A N 1
ATOM 726 C CA . ARG A 1 99 ? 23.547 9.219 -2.574 1 93.38 99 ARG A CA 1
ATOM 727 C C . ARG A 1 99 ? 23.094 10.602 -2.107 1 93.38 99 ARG A C 1
ATOM 729 O O . ARG A 1 99 ? 23.484 11.617 -2.695 1 93.38 99 ARG A O 1
ATOM 736 N N . GLY A 1 100 ? 22.344 10.672 -1.117 1 96.06 100 GLY A N 1
ATOM 737 C CA . GLY A 1 100 ? 21.812 11.93 -0.626 1 96.06 100 GLY A CA 1
ATOM 738 C C . GLY A 1 100 ? 20.312 11.883 -0.35 1 96.06 100 GLY A C 1
ATOM 739 O O . GLY A 1 100 ? 19.734 10.805 -0.284 1 96.06 100 GLY A O 1
ATOM 740 N N . SER A 1 101 ? 19.781 13.031 -0.172 1 97.56 101 SER A N 1
ATOM 741 C CA . SER A 1 101 ? 18.359 13.133 0.133 1 97.56 101 SER A CA 1
ATOM 742 C C . SER A 1 101 ? 17.531 13.281 -1.138 1 97.56 101 SER A C 1
ATOM 744 O O . SER A 1 101 ? 18 13.852 -2.125 1 97.56 101 SER A O 1
ATOM 746 N N . THR A 1 102 ? 16.391 12.68 -1.121 1 97.56 102 THR A N 1
ATOM 747 C CA . THR A 1 102 ? 15.453 12.844 -2.223 1 97.56 102 THR A CA 1
ATOM 748 C C . THR A 1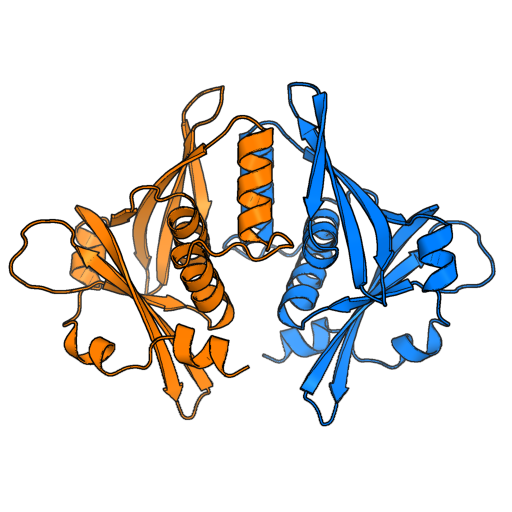 102 ? 14.039 13.047 -1.698 1 97.56 102 THR A C 1
ATOM 750 O O . THR A 1 102 ? 13.766 12.797 -0.522 1 97.56 102 THR A O 1
ATOM 753 N N . VAL A 1 103 ? 13.203 13.641 -2.596 1 97.88 103 VAL A N 1
ATOM 754 C CA . VAL A 1 103 ? 11.805 13.867 -2.268 1 97.88 103 VAL A CA 1
ATOM 755 C C . VAL A 1 103 ? 10.914 13.125 -3.26 1 97.88 103 VAL A C 1
ATOM 757 O O . VAL A 1 103 ? 11.133 13.195 -4.473 1 97.88 103 VAL A O 1
ATOM 760 N N . VAL A 1 104 ? 10.008 12.352 -2.736 1 96.44 104 VAL A N 1
ATOM 761 C CA . VAL A 1 104 ? 9.062 11.602 -3.555 1 96.44 104 VAL A CA 1
ATOM 762 C C . VAL A 1 104 ? 7.645 12.102 -3.305 1 96.44 104 VAL A C 1
ATOM 764 O O . VAL A 1 104 ? 7.238 12.281 -2.154 1 96.44 104 VAL A O 1
ATOM 767 N N . ASP A 1 105 ? 6.973 12.383 -4.414 1 94.62 105 ASP A N 1
ATOM 768 C CA . ASP A 1 105 ? 5.559 12.734 -4.289 1 94.62 105 ASP A CA 1
ATOM 769 C C . ASP A 1 105 ? 4.734 11.531 -3.83 1 94.62 105 ASP A C 1
ATOM 771 O O . ASP A 1 105 ? 4.895 10.43 -4.355 1 94.62 105 ASP A O 1
ATOM 775 N N . ALA A 1 106 ? 3.975 11.648 -2.801 1 96.38 106 ALA A N 1
ATOM 776 C CA . ALA A 1 106 ? 3.117 10.594 -2.268 1 96.38 106 ALA A CA 1
ATOM 777 C C . ALA A 1 106 ? 1.828 11.172 -1.69 1 96.38 106 ALA A C 1
ATOM 779 O O . ALA A 1 106 ? 1.795 12.328 -1.269 1 96.38 106 ALA A O 1
ATOM 780 N N . ARG A 1 107 ? 0.739 10.43 -1.727 1 97.19 107 ARG A N 1
ATOM 781 C CA . ARG A 1 107 ? -0.474 10.859 -1.036 1 97.19 107 ARG A CA 1
ATOM 782 C C . ARG A 1 107 ? -0.226 11.008 0.461 1 97.19 107 ARG A C 1
ATOM 784 O O . ARG A 1 107 ? 0.62 10.32 1.03 1 97.19 107 ARG A O 1
ATOM 791 N N . PRO A 1 108 ? -0.949 11.914 1.06 1 98.31 108 PRO A N 1
ATOM 792 C CA . PRO A 1 108 ? -0.802 12.07 2.51 1 98.31 108 PRO A CA 1
ATOM 793 C C . PRO A 1 108 ? -1.027 10.758 3.264 1 98.31 108 PRO A C 1
ATOM 795 O O . PRO A 1 108 ? -0.309 10.461 4.223 1 98.31 108 PRO A O 1
ATOM 798 N N . SER A 1 109 ? -1.962 9.969 2.797 1 98.38 109 SER A N 1
ATOM 799 C CA . SER A 1 109 ? -2.26 8.711 3.484 1 98.38 109 SER A CA 1
ATOM 800 C C . SER A 1 109 ? -1.055 7.781 3.477 1 98.38 109 SER A C 1
ATOM 802 O O . SER A 1 109 ? -0.693 7.215 4.512 1 98.38 109 SER A O 1
ATOM 804 N N . ASP A 1 110 ? -0.387 7.648 2.365 1 98.44 110 ASP A N 1
ATOM 805 C CA . ASP A 1 110 ? 0.795 6.797 2.268 1 98.44 110 ASP A CA 1
ATOM 806 C C . ASP A 1 110 ? 1.939 7.352 3.115 1 98.44 110 ASP A C 1
ATOM 808 O O . ASP A 1 110 ? 2.621 6.598 3.814 1 98.44 110 ASP A O 1
ATOM 812 N N . SER A 1 111 ? 2.127 8.633 3.025 1 98.75 111 SER A N 1
ATOM 813 C CA . SER A 1 111 ? 3.201 9.289 3.768 1 98.75 111 SER A CA 1
ATOM 814 C C . SER A 1 111 ? 3.012 9.117 5.273 1 98.75 111 SER A C 1
ATOM 816 O O . SER A 1 111 ? 3.957 8.773 5.984 1 98.75 111 SER A O 1
ATOM 818 N N . LEU A 1 112 ? 1.814 9.312 5.688 1 98.88 112 LEU A N 1
ATOM 819 C CA . LEU A 1 112 ? 1.527 9.227 7.113 1 98.88 112 LEU A CA 1
ATOM 820 C C . LEU A 1 112 ? 1.61 7.777 7.594 1 98.88 112 LEU A C 1
ATOM 822 O O . LEU A 1 112 ? 2.012 7.516 8.727 1 98.88 112 LEU A O 1
ATOM 826 N N . ALA A 1 113 ? 1.242 6.82 6.73 1 98.44 113 ALA A N 1
ATOM 827 C CA . ALA A 1 113 ? 1.374 5.41 7.078 1 98.44 113 ALA A CA 1
ATOM 828 C C . ALA A 1 113 ? 2.838 5.031 7.285 1 98.44 113 ALA A C 1
ATOM 830 O O . ALA A 1 113 ? 3.164 4.281 8.211 1 98.44 113 ALA A O 1
ATOM 831 N N . LEU A 1 114 ? 3.693 5.531 6.434 1 98.44 114 LEU A N 1
ATOM 832 C CA . LEU A 1 114 ? 5.121 5.262 6.566 1 98.44 114 LEU A CA 1
ATOM 833 C C . LEU A 1 114 ? 5.691 5.941 7.809 1 98.44 114 LEU A C 1
ATOM 835 O O . LEU A 1 114 ? 6.473 5.336 8.547 1 98.44 114 LEU A O 1
ATOM 839 N N . ALA A 1 115 ? 5.266 7.16 8.07 1 98.5 115 ALA A N 1
ATOM 840 C CA . ALA A 1 115 ? 5.719 7.883 9.25 1 98.5 115 ALA A CA 1
ATOM 841 C C . ALA A 1 115 ? 5.285 7.164 10.531 1 98.5 115 ALA A C 1
ATOM 843 O O . ALA A 1 115 ? 6.059 7.059 11.484 1 98.5 115 ALA A O 1
ATOM 844 N N . ALA A 1 116 ? 4.102 6.668 10.523 1 97.75 116 ALA A N 1
ATOM 845 C CA . ALA A 1 116 ? 3.551 5.988 11.695 1 97.75 116 ALA A CA 1
ATOM 846 C C . ALA A 1 116 ? 4.379 4.754 12.055 1 97.75 116 ALA A C 1
ATOM 848 O O . ALA A 1 116 ? 4.492 4.395 13.227 1 97.75 116 ALA A O 1
ATOM 849 N N . ARG A 1 117 ? 5.012 4.145 11.047 1 96.38 117 ARG A N 1
ATOM 850 C CA . ARG A 1 117 ? 5.758 2.908 11.25 1 96.38 117 ARG A CA 1
ATOM 851 C C . ARG A 1 117 ? 7.199 3.201 11.648 1 96.38 117 ARG A C 1
ATOM 853 O O . ARG A 1 117 ? 7.875 2.35 12.234 1 96.38 117 ARG A O 1
ATOM 860 N N . THR A 1 118 ? 7.672 4.398 11.312 1 96.94 118 THR A N 1
ATOM 861 C CA . THR A 1 118 ? 9.094 4.676 11.477 1 96.94 118 THR A CA 1
ATOM 862 C C . THR A 1 118 ? 9.32 5.773 12.516 1 96.94 118 THR A C 1
ATOM 864 O O . THR A 1 118 ? 10.461 6.074 12.867 1 96.94 118 THR A O 1
ATOM 867 N N . ASN A 1 119 ? 8.281 6.418 12.945 1 95.94 119 ASN A N 1
ATOM 868 C CA . ASN A 1 119 ? 8.344 7.582 13.828 1 95.94 119 ASN A CA 1
ATOM 869 C C . ASN A 1 119 ? 9.07 8.75 13.172 1 95.94 119 ASN A C 1
ATOM 871 O O . ASN A 1 119 ? 9.758 9.516 13.844 1 95.94 119 ASN A O 1
ATOM 875 N N . ALA A 1 120 ? 9.039 8.703 11.867 1 97.94 120 ALA A N 1
ATOM 876 C CA . ALA A 1 120 ? 9.586 9.852 11.148 1 97.94 120 ALA A CA 1
ATOM 877 C C . ALA A 1 120 ? 8.805 11.125 11.469 1 97.94 120 ALA A C 1
ATOM 879 O O . ALA A 1 120 ? 7.578 11.094 11.586 1 97.94 120 ALA A O 1
ATOM 880 N N . PRO A 1 121 ? 9.516 12.258 11.547 1 98.25 121 PRO A N 1
ATOM 881 C CA . PRO A 1 121 ? 8.828 13.516 11.844 1 98.25 121 PRO A CA 1
ATOM 882 C C . PRO A 1 121 ? 7.844 13.922 10.75 1 98.25 121 PRO A C 1
ATOM 884 O O . PRO A 1 121 ? 8.07 13.633 9.57 1 98.25 121 PRO A O 1
ATOM 887 N N . ILE A 1 122 ? 6.785 14.547 11.211 1 98.62 122 ILE A N 1
ATOM 888 C CA . ILE A 1 122 ? 5.766 15.086 10.312 1 98.62 122 ILE A CA 1
ATOM 889 C C . ILE A 1 122 ? 5.719 16.609 10.438 1 98.62 122 ILE A C 1
ATOM 891 O O . ILE A 1 122 ? 5.668 17.141 11.547 1 98.62 122 ILE A O 1
ATOM 895 N N . ALA A 1 123 ? 5.789 17.25 9.305 1 98.38 123 ALA A N 1
ATOM 896 C CA . ALA A 1 123 ? 5.633 18.703 9.266 1 98.38 123 ALA A CA 1
ATOM 897 C C . ALA A 1 123 ? 4.453 19.109 8.375 1 98.38 123 ALA A C 1
ATOM 899 O O . ALA A 1 123 ? 4.102 18.391 7.441 1 98.38 123 ALA A O 1
ATOM 900 N N . VAL A 1 124 ? 3.871 20.219 8.719 1 98.19 124 VAL A N 1
ATOM 901 C CA . VAL A 1 124 ? 2.805 20.828 7.918 1 98.19 124 VAL A CA 1
ATOM 902 C C . VAL A 1 124 ? 3.168 22.266 7.566 1 98.19 124 VAL A C 1
ATOM 904 O O . VAL A 1 124 ? 3.586 23.031 8.43 1 98.19 124 VAL A O 1
ATOM 907 N N . ALA A 1 125 ? 3.057 22.5 6.266 1 98.12 125 ALA A N 1
ATOM 908 C CA . ALA A 1 125 ? 3.264 23.906 5.887 1 98.12 125 ALA A CA 1
ATOM 909 C C . ALA A 1 125 ? 2.305 24.812 6.637 1 98.12 125 ALA A C 1
ATOM 911 O O . ALA A 1 125 ? 1.125 24.5 6.801 1 98.12 125 ALA A O 1
ATOM 912 N N . ASP A 1 126 ? 2.844 26.047 7.012 1 95.31 126 ASP A N 1
ATOM 913 C CA . ASP A 1 126 ? 2.059 26.953 7.84 1 95.31 126 ASP A CA 1
ATOM 914 C C . ASP A 1 126 ? 0.752 27.328 7.148 1 95.31 126 ASP A C 1
ATOM 916 O O . ASP A 1 126 ? -0.305 27.375 7.781 1 95.31 126 ASP A O 1
ATOM 920 N N . ASP A 1 127 ? 0.854 27.625 5.898 1 97 127 ASP A N 1
ATOM 921 C CA . ASP A 1 127 ? -0.329 28.047 5.152 1 97 127 ASP A CA 1
ATOM 922 C C . ASP A 1 127 ? -1.323 26.906 5.004 1 97 127 ASP A C 1
ATOM 924 O O . ASP A 1 127 ? -2.537 27.109 5.016 1 97 127 ASP A O 1
ATOM 928 N N . VAL A 1 128 ? -0.81 25.656 4.875 1 98.19 128 VAL A N 1
ATOM 929 C CA . VAL A 1 128 ? -1.662 24.469 4.785 1 98.19 128 VAL A CA 1
ATOM 930 C C . VAL A 1 128 ? -2.42 24.281 6.098 1 98.19 128 VAL A C 1
ATOM 932 O O . VAL A 1 128 ? -3.631 24.062 6.098 1 98.19 128 VAL A O 1
ATOM 935 N N . PHE A 1 129 ? -1.717 24.391 7.215 1 96.44 129 PHE A N 1
ATOM 936 C CA . PHE A 1 129 ? -2.359 24.25 8.516 1 96.44 129 PHE A CA 1
ATOM 937 C C . PHE A 1 129 ? -3.42 25.328 8.719 1 96.44 129 PHE A C 1
ATOM 939 O O . PHE A 1 129 ? -4.531 25.031 9.156 1 96.44 129 PHE A O 1
ATOM 946 N N . ALA A 1 130 ? -3.051 26.531 8.375 1 94.31 130 ALA A N 1
ATOM 947 C CA . ALA A 1 130 ? -3.957 27.656 8.57 1 94.31 130 ALA A CA 1
ATOM 948 C C . ALA A 1 130 ? -5.246 27.469 7.77 1 94.31 130 ALA A C 1
ATOM 950 O O . ALA A 1 130 ? -6.332 27.812 8.242 1 94.31 130 ALA A O 1
ATOM 951 N N . GLN A 1 131 ? -5.152 26.891 6.621 1 96.81 131 GLN A N 1
ATOM 952 C CA . GLN A 1 131 ? -6.297 26.719 5.734 1 96.81 131 GLN A CA 1
ATOM 953 C C . GLN A 1 131 ? -7.184 25.562 6.199 1 96.81 131 GLN A C 1
ATOM 955 O O . GLN A 1 131 ? -8.398 25.594 6.004 1 96.81 131 GLN A O 1
ATOM 960 N N . GLY A 1 132 ? -6.543 24.625 6.816 1 96.81 132 GLY A N 1
ATOM 961 C CA . GLY A 1 132 ? -7.285 23.406 7.09 1 96.81 132 GLY A CA 1
ATOM 962 C C . GLY A 1 132 ? -7.566 23.188 8.57 1 96.81 132 GLY A C 1
ATOM 963 O O . GLY A 1 132 ? -8.305 22.281 8.945 1 96.81 132 GLY A O 1
ATOM 964 N N . ALA A 1 133 ? -7.09 24 9.461 1 95.75 133 ALA A N 1
ATOM 965 C CA . ALA A 1 133 ? -7.195 23.828 10.906 1 95.75 133 ALA A CA 1
ATOM 966 C C . ALA A 1 133 ? -8.648 23.859 11.359 1 95.75 133 ALA A C 1
ATOM 968 O O . ALA A 1 133 ? -9.453 24.641 10.844 1 95.75 133 ALA A O 1
ATOM 969 N N . ARG A 1 134 ? -8.977 22.969 12.234 1 96.56 134 ARG A N 1
ATOM 970 C CA . ARG A 1 134 ? -10.305 22.875 12.836 1 96.56 134 ARG A CA 1
ATOM 971 C C . ARG A 1 134 ? -10.203 22.625 14.336 1 96.56 134 ARG A C 1
ATOM 973 O O . ARG A 1 134 ? -9.18 22.156 14.828 1 96.56 134 ARG A O 1
ATOM 980 N N . SER A 1 135 ? -11.352 22.984 14.992 1 95.19 135 SER A N 1
ATOM 981 C CA . SER A 1 135 ? -11.445 22.594 16.391 1 95.19 135 SER A CA 1
ATOM 982 C C . SER A 1 135 ? -11.422 21.078 16.562 1 95.19 135 SER A C 1
ATOM 984 O O . SER A 1 135 ? -12.055 20.359 15.789 1 95.19 135 SER A O 1
ATOM 986 N N . PRO A 1 136 ? -10.711 20.578 17.625 1 93.88 136 PRO A N 1
ATOM 987 C CA . PRO A 1 136 ? -10.633 19.125 17.828 1 93.88 136 PRO A CA 1
ATOM 988 C C . PRO A 1 136 ? -11.961 18.516 18.281 1 93.88 136 PRO A C 1
ATOM 990 O O . PRO A 1 136 ? -12.156 17.297 18.172 1 93.88 136 PRO A O 1
ATOM 993 N N . ASP A 1 137 ? -12.891 19.281 18.719 1 93.56 137 ASP A N 1
ATOM 994 C CA . ASP A 1 137 ? -14.125 18.797 19.328 1 93.56 137 ASP A CA 1
ATOM 995 C C . ASP A 1 137 ? -14.898 17.906 18.359 1 93.56 137 ASP A C 1
ATOM 997 O O . ASP A 1 137 ? -15.367 16.828 18.734 1 93.56 137 ASP A O 1
ATOM 1001 N N . GLY A 1 138 ? -15.023 18.344 17.125 1 91.81 138 GLY A N 1
ATOM 1002 C CA . GLY A 1 138 ? -15.773 17.578 16.141 1 91.81 138 GLY A CA 1
ATOM 1003 C C . GLY A 1 138 ? -15.172 16.219 15.859 1 91.81 138 GLY A C 1
ATOM 1004 O O . GLY A 1 138 ? -15.875 15.297 15.445 1 91.81 138 GLY A O 1
ATOM 1005 N N . PHE A 1 139 ? -13.93 16.031 16.156 1 95.12 139 PHE A N 1
ATOM 1006 C CA . PHE A 1 139 ? -13.25 14.781 15.844 1 95.12 139 PHE A CA 1
ATOM 1007 C C . PHE A 1 139 ? -13.109 13.914 17.094 1 95.12 139 PHE A C 1
ATOM 1009 O O . PHE A 1 139 ? -13.023 12.688 17 1 95.12 139 PHE A O 1
ATOM 1016 N N . ASP A 1 140 ? -13.188 14.492 18.281 1 93.19 140 ASP A N 1
ATOM 1017 C CA . ASP A 1 140 ? -13.094 13.766 19.547 1 93.19 140 ASP A CA 1
ATOM 1018 C C . ASP A 1 140 ? -14.32 12.883 19.766 1 93.19 140 ASP A C 1
ATOM 1020 O O . ASP A 1 140 ? -14.25 11.891 20.5 1 93.19 140 ASP A O 1
ATOM 1024 N N . GLU A 1 141 ? -15.352 13.203 19.062 1 94.62 141 GLU A N 1
ATOM 1025 C CA . GLU A 1 141 ? -16.609 12.477 19.25 1 94.62 141 GLU A CA 1
ATOM 1026 C C . GLU A 1 141 ? -16.688 11.266 18.344 1 94.62 141 GLU A C 1
ATOM 1028 O O . GLU A 1 141 ? -17.531 10.383 18.531 1 94.62 141 GLU A O 1
ATOM 1033 N N . LEU A 1 142 ? -15.867 11.25 17.391 1 96.5 142 LEU A N 1
ATOM 1034 C CA . LEU A 1 142 ? -15.867 10.125 16.453 1 96.5 142 LEU A CA 1
ATOM 1035 C C . LEU A 1 142 ? -15.211 8.898 17.078 1 96.5 142 LEU A C 1
ATOM 1037 O O . LEU A 1 142 ? -14.508 9.008 18.094 1 96.5 142 LEU A O 1
ATOM 1041 N N . ARG A 1 143 ? -15.445 7.75 16.547 1 96.75 143 ARG A N 1
ATOM 1042 C CA . ARG A 1 143 ? -14.914 6.496 17.062 1 96.75 143 ARG A CA 1
ATOM 1043 C C . ARG A 1 143 ? -13.453 6.312 16.656 1 96.75 143 ARG A C 1
ATOM 1045 O O . ARG A 1 143 ? -13.062 6.684 15.547 1 96.75 143 ARG A O 1
ATOM 1052 N N . ASP A 1 144 ? -12.688 5.777 17.625 1 97.19 144 ASP A N 1
ATOM 1053 C CA . ASP A 1 144 ? -11.344 5.348 17.266 1 97.19 144 ASP A CA 1
ATOM 1054 C C . ASP A 1 144 ? -11.383 4.207 16.266 1 97.19 144 ASP A C 1
ATOM 1056 O O . ASP A 1 144 ? -12.094 3.219 16.453 1 97.19 144 ASP A O 1
ATOM 1060 N N . ILE A 1 145 ? -10.609 4.363 15.266 1 96.75 145 ILE A N 1
ATOM 1061 C CA . ILE A 1 145 ? -10.703 3.371 14.203 1 96.75 145 ILE A CA 1
ATOM 1062 C C . ILE A 1 145 ? -10.297 1.999 14.734 1 96.75 145 ILE A C 1
ATOM 1064 O O . ILE A 1 145 ? -10.766 0.972 14.242 1 96.75 145 ILE A O 1
ATOM 1068 N N . ARG A 1 146 ? -9.461 1.927 15.805 1 94.31 146 ARG A N 1
ATOM 1069 C CA . ARG A 1 146 ? -8.992 0.667 16.375 1 94.31 146 ARG A CA 1
ATOM 1070 C C . ARG A 1 146 ? -10.148 -0.115 17 1 94.31 146 ARG A C 1
ATOM 1072 O O . ARG A 1 146 ? -10.102 -1.345 17.062 1 94.31 146 ARG A O 1
ATOM 1079 N N . GLU A 1 147 ? -11.125 0.59 17.344 1 93.62 147 GLU A N 1
ATOM 1080 C CA . GLU A 1 147 ? -12.32 -0.041 17.891 1 93.62 147 GLU A CA 1
ATOM 1081 C C . GLU A 1 147 ? -13.109 -0.771 16.812 1 93.62 147 GLU A C 1
ATOM 1083 O O . GLU A 1 147 ? -13.719 -1.808 17.078 1 93.62 147 GLU A O 1
ATOM 1088 N N . VAL A 1 148 ? -13.039 -0.181 15.656 1 90.56 148 VAL A N 1
ATOM 1089 C CA . VAL A 1 148 ? -13.781 -0.748 14.539 1 90.56 148 VAL A CA 1
ATOM 1090 C C . VAL A 1 148 ? -13.008 -1.925 13.945 1 90.56 148 VAL A C 1
ATOM 1092 O O . VAL A 1 148 ? -13.602 -2.932 13.555 1 90.56 148 VAL A O 1
ATOM 1095 N N . MET A 1 149 ? -11.703 -1.795 13.867 1 87.94 149 MET A N 1
ATOM 1096 C CA . MET A 1 149 ? -10.852 -2.844 13.305 1 87.94 149 MET A CA 1
ATOM 1097 C C . MET A 1 149 ? -10.875 -4.09 14.188 1 87.94 149 MET A C 1
ATOM 1099 O O . MET A 1 149 ? -10.703 -5.207 13.695 1 87.94 149 MET A O 1
ATOM 1103 N N . GLY A 1 150 ? -10.844 -3.939 15.531 1 77.44 150 GLY A N 1
ATOM 1104 C CA . GLY A 1 150 ? -10.859 -5.055 16.469 1 77.44 150 GLY A CA 1
ATOM 1105 C C . GLY A 1 150 ? -12.172 -5.816 16.453 1 77.44 150 GLY A C 1
ATOM 1106 O O . GLY A 1 150 ? -12.234 -6.957 16.922 1 77.44 150 GLY A O 1
ATOM 1107 N N . ASP A 1 151 ? -13.195 -5.223 16.109 1 62.47 151 ASP A N 1
ATOM 1108 C CA . ASP A 1 151 ? -14.5 -5.879 16.062 1 62.47 151 ASP A CA 1
ATOM 1109 C C . ASP A 1 151 ? -14.617 -6.789 14.844 1 62.47 151 ASP A C 1
ATOM 1111 O O . ASP A 1 151 ? -15.555 -7.59 14.75 1 62.47 151 ASP A O 1
ATOM 1115 N N . GLU A 1 152 ? -13.711 -6.781 13.984 1 52 152 GLU A N 1
ATOM 1116 C CA . GLU A 1 152 ? -13.805 -7.629 12.805 1 52 152 GLU A CA 1
ATOM 1117 C C . GLU A 1 152 ? -13.094 -8.961 13.016 1 52 152 GLU A C 1
ATOM 1119 O O . GLU A 1 152 ? -12.164 -9.055 13.82 1 52 152 GLU A O 1
ATOM 1124 N N . MET B 1 1 ? 7.926 -22.5 -12.367 1 93.38 1 MET B N 1
ATOM 1125 C CA . MET B 1 1 ? 7.453 -22.219 -13.727 1 93.38 1 MET B CA 1
ATOM 1126 C C . MET B 1 1 ? 7.055 -20.766 -13.867 1 93.38 1 MET B C 1
ATOM 1128 O O . MET B 1 1 ? 6.648 -20.125 -12.891 1 93.38 1 MET B O 1
ATOM 1132 N N . ASN B 1 2 ? 7.082 -20.25 -15.086 1 95.31 2 ASN B N 1
ATOM 1133 C CA . ASN B 1 2 ? 6.664 -18.875 -15.336 1 95.31 2 ASN B CA 1
ATOM 1134 C C . ASN B 1 2 ? 5.152 -18.766 -15.484 1 95.31 2 ASN B C 1
ATOM 1136 O O . ASN B 1 2 ? 4.496 -19.703 -15.938 1 95.31 2 ASN B O 1
ATOM 1140 N N . ALA B 1 3 ? 4.699 -17.703 -14.969 1 96.81 3 ALA B N 1
ATOM 1141 C CA . ALA B 1 3 ? 3.262 -17.453 -15.023 1 96.81 3 ALA B CA 1
ATOM 1142 C C . ALA B 1 3 ? 2.979 -15.992 -15.367 1 96.81 3 ALA B C 1
ATOM 1144 O O . ALA B 1 3 ? 3.857 -15.141 -15.242 1 96.81 3 ALA B O 1
ATOM 1145 N N . ASP B 1 4 ? 1.758 -15.711 -15.852 1 96.56 4 ASP B N 1
ATOM 1146 C CA . ASP B 1 4 ? 1.252 -14.367 -16.125 1 96.56 4 ASP B CA 1
ATOM 1147 C C . ASP B 1 4 ? -0.065 -14.117 -15.391 1 96.56 4 ASP B C 1
ATOM 1149 O O . ASP B 1 4 ? -0.816 -15.062 -15.117 1 96.56 4 ASP B O 1
ATOM 1153 N N . ILE B 1 5 ? -0.218 -12.867 -15.039 1 98 5 ILE B N 1
ATOM 1154 C CA . ILE B 1 5 ? -1.556 -12.508 -14.578 1 98 5 ILE B CA 1
ATOM 1155 C C . ILE B 1 5 ? -2.535 -12.555 -15.75 1 98 5 ILE B C 1
ATOM 1157 O O . ILE B 1 5 ? -2.471 -11.719 -16.656 1 98 5 ILE B O 1
ATOM 1161 N N . ASP B 1 6 ? -3.408 -13.484 -15.656 1 96.69 6 ASP B N 1
ATOM 1162 C CA . ASP B 1 6 ? -4.344 -13.688 -16.766 1 96.69 6 ASP B CA 1
ATOM 1163 C C . ASP B 1 6 ? -5.598 -12.828 -16.578 1 96.69 6 ASP B C 1
ATOM 1165 O O . ASP B 1 6 ? -6.148 -12.312 -17.547 1 96.69 6 ASP B O 1
ATOM 1169 N N . ALA B 1 7 ? -6.016 -12.75 -15.336 1 97.5 7 ALA B N 1
ATOM 1170 C CA . ALA B 1 7 ? -7.246 -12.016 -15.055 1 97.5 7 ALA B CA 1
ATOM 1171 C C . ALA B 1 7 ? -7.32 -11.633 -13.578 1 97.5 7 ALA B C 1
ATOM 1173 O O . ALA B 1 7 ? -6.668 -12.25 -12.734 1 97.5 7 ALA B O 1
ATOM 1174 N N . VAL B 1 8 ? -8.016 -10.617 -13.344 1 98.56 8 VAL B N 1
ATOM 1175 C CA . VAL B 1 8 ? -8.445 -10.227 -12 1 98.56 8 VAL B CA 1
ATOM 1176 C C . VAL B 1 8 ? -9.969 -10.172 -11.945 1 98.56 8 VAL B C 1
ATOM 1178 O O . VAL B 1 8 ? -10.594 -9.367 -12.648 1 98.56 8 VAL B O 1
ATOM 1181 N N . ARG B 1 9 ? -10.516 -11.086 -11.117 1 98.5 9 ARG B N 1
ATOM 1182 C CA . ARG B 1 9 ? -11.953 -11.32 -11.141 1 98.5 9 ARG B CA 1
ATOM 1183 C C . ARG B 1 9 ? -12.578 -11.039 -9.773 1 98.5 9 ARG B C 1
ATOM 1185 O O . ARG B 1 9 ? -11.891 -11.055 -8.758 1 98.5 9 ARG B O 1
ATOM 1192 N N . VAL B 1 10 ? -13.852 -10.75 -9.805 1 98.06 10 VAL B N 1
ATOM 1193 C CA . VAL B 1 10 ? -14.578 -10.453 -8.578 1 98.06 10 VAL B CA 1
ATOM 1194 C C . VAL B 1 10 ? -15.953 -11.117 -8.617 1 98.06 10 VAL B C 1
ATOM 1196 O O . VAL B 1 10 ? -16.5 -11.344 -9.695 1 98.06 10 VAL B O 1
ATOM 1199 N N . ALA B 1 11 ? -16.375 -11.516 -7.488 1 96.44 11 ALA B N 1
ATOM 1200 C CA . ALA B 1 11 ? -17.719 -12.047 -7.316 1 96.44 11 ALA B CA 1
ATOM 1201 C C . ALA B 1 11 ? -18.344 -11.547 -6.02 1 96.44 11 ALA B C 1
ATOM 1203 O O . ALA B 1 11 ? -17.656 -11.438 -4.996 1 96.44 11 ALA B O 1
ATOM 1204 N N . ASP B 1 12 ? -19.672 -11.25 -6.113 1 94.5 12 ASP B N 1
ATOM 1205 C CA . ASP B 1 12 ? -20.438 -10.961 -4.906 1 94.5 12 ASP B CA 1
ATOM 1206 C C . ASP B 1 12 ? -21.016 -12.234 -4.301 1 94.5 12 ASP B C 1
ATOM 1208 O O . ASP B 1 12 ? -21.594 -13.062 -5.012 1 94.5 12 ASP B O 1
ATOM 1212 N N . THR B 1 13 ? -20.719 -12.422 -3.049 1 94.06 13 THR B N 1
ATOM 1213 C CA . THR B 1 13 ? -21.266 -13.555 -2.305 1 94.06 13 THR B CA 1
ATOM 1214 C C . THR B 1 13 ? -22.125 -13.07 -1.145 1 94.06 13 THR B C 1
AT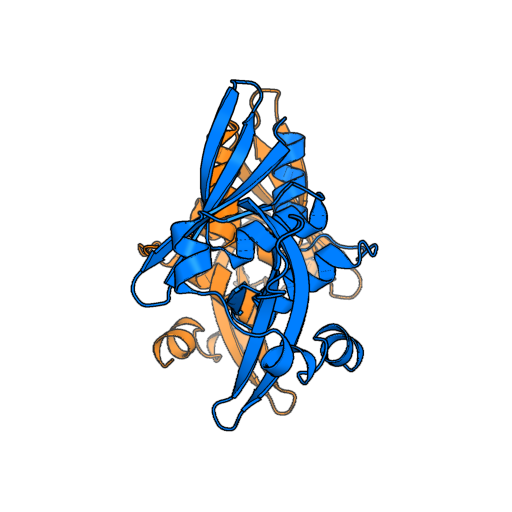OM 1216 O O . THR B 1 13 ? -22.109 -11.883 -0.801 1 94.06 13 THR B O 1
ATOM 1219 N N . PRO B 1 14 ? -22.922 -13.922 -0.51 1 93.5 14 PRO B N 1
ATOM 1220 C CA . PRO B 1 14 ? -23.703 -13.523 0.659 1 93.5 14 PRO B CA 1
ATOM 1221 C C . PRO B 1 14 ? -22.844 -12.977 1.794 1 93.5 14 PRO B C 1
ATOM 1223 O O . PRO B 1 14 ? -23.297 -12.133 2.568 1 93.5 14 PRO B O 1
ATOM 1226 N N . ASP B 1 15 ? -21.625 -13.469 1.866 1 92.5 15 ASP B N 1
ATOM 1227 C CA . ASP B 1 15 ? -20.734 -13.086 2.955 1 92.5 15 ASP B CA 1
ATOM 1228 C C . ASP B 1 15 ? -19.891 -11.875 2.57 1 92.5 15 ASP B C 1
ATOM 1230 O O . ASP B 1 15 ? -19.062 -11.422 3.357 1 92.5 15 ASP B O 1
ATOM 1234 N N . GLY B 1 16 ? -20.078 -11.375 1.358 1 92.06 16 GLY B N 1
ATOM 1235 C CA . GLY B 1 16 ? -19.312 -10.219 0.905 1 92.06 16 GLY B CA 1
ATOM 1236 C C . GLY B 1 16 ? -18.719 -10.406 -0.475 1 92.06 16 GLY B C 1
ATOM 1237 O O . GLY B 1 16 ? -19 -11.398 -1.155 1 92.06 16 GLY B O 1
ATOM 1238 N N . THR B 1 17 ? -18.016 -9.391 -0.935 1 93.81 17 THR B N 1
ATOM 1239 C CA . THR B 1 17 ? -17.344 -9.43 -2.234 1 93.81 17 THR B CA 1
ATOM 1240 C C . THR B 1 17 ? -16 -10.141 -2.141 1 93.81 17 THR B C 1
ATOM 1242 O O . THR B 1 17 ? -15.227 -9.898 -1.214 1 93.81 17 THR B O 1
ATOM 1245 N N . ILE B 1 18 ? -15.82 -11.094 -3.023 1 95.75 18 ILE B N 1
ATOM 1246 C CA . ILE B 1 18 ? -14.523 -11.773 -3.074 1 95.75 18 ILE B CA 1
ATOM 1247 C C . ILE B 1 18 ? -13.805 -11.406 -4.371 1 95.75 18 ILE B C 1
ATOM 1249 O O . ILE B 1 18 ? -14.438 -11.055 -5.367 1 95.75 18 ILE B O 1
ATOM 1253 N N . ALA B 1 19 ? -12.531 -11.375 -4.379 1 98.12 19 ALA B N 1
ATOM 1254 C CA . ALA B 1 19 ? -11.703 -11.109 -5.555 1 98.12 19 ALA B CA 1
ATOM 1255 C C . ALA B 1 19 ? -10.609 -12.164 -5.707 1 98.12 19 ALA B C 1
ATOM 1257 O O . ALA B 1 19 ? -10.133 -12.719 -4.715 1 98.12 19 ALA B O 1
ATOM 1258 N N . VAL B 1 20 ? -10.281 -12.422 -6.941 1 98.31 20 VAL B N 1
ATOM 1259 C CA . VAL B 1 20 ? -9.297 -13.469 -7.215 1 98.31 20 VAL B CA 1
ATOM 1260 C C . VAL B 1 20 ? -8.391 -13.031 -8.367 1 98.31 20 VAL B C 1
ATOM 1262 O O . VAL B 1 20 ? -8.867 -12.469 -9.352 1 98.31 20 VAL B O 1
ATOM 1265 N N . VAL B 1 21 ? -7.102 -13.156 -8.172 1 98.81 21 VAL B N 1
ATOM 1266 C CA . VAL B 1 21 ? -6.129 -13.023 -9.25 1 98.81 21 VAL B CA 1
ATOM 1267 C C . VAL B 1 21 ? -5.852 -14.391 -9.875 1 98.81 21 VAL B C 1
ATOM 1269 O O . VAL B 1 21 ? -5.543 -15.352 -9.156 1 98.81 21 VAL B O 1
ATOM 1272 N N . VAL B 1 22 ? -5.969 -14.461 -11.156 1 98.5 22 VAL B N 1
ATOM 1273 C CA . VAL B 1 22 ? -5.785 -15.727 -11.859 1 98.5 22 VAL B CA 1
ATOM 1274 C C . VAL B 1 22 ? -4.438 -15.727 -12.578 1 98.5 22 VAL B C 1
ATOM 1276 O O . VAL B 1 22 ? -4.207 -14.922 -13.484 1 98.5 22 VAL B O 1
ATOM 1279 N N . LEU B 1 23 ? -3.549 -16.625 -12.117 1 98.31 23 LEU B N 1
ATOM 1280 C CA . LEU B 1 23 ? -2.25 -16.781 -12.766 1 98.31 23 LEU B CA 1
ATOM 1281 C C . LEU B 1 23 ? -2.275 -17.953 -13.758 1 98.31 23 LEU B C 1
ATOM 1283 O O . LEU B 1 23 ? -2.688 -19.062 -13.406 1 98.31 23 LEU B O 1
ATOM 1287 N N . ALA B 1 24 ? -1.91 -17.688 -14.93 1 96.38 24 ALA B N 1
ATOM 1288 C CA . ALA B 1 24 ? -1.817 -18.703 -15.969 1 96.38 24 ALA B CA 1
ATOM 1289 C C . ALA B 1 24 ? -0.362 -19.062 -16.266 1 96.38 24 ALA B C 1
ATOM 1291 O O . ALA B 1 24 ? 0.503 -18.188 -16.297 1 96.38 24 ALA B O 1
ATOM 1292 N N . ARG B 1 25 ? -0.196 -20.312 -16.469 1 92.94 25 ARG B N 1
ATOM 1293 C CA . ARG B 1 25 ? 1.141 -20.75 -16.859 1 92.94 25 ARG B CA 1
ATOM 1294 C C . ARG B 1 25 ? 1.493 -20.234 -18.25 1 92.94 25 ARG B C 1
ATOM 1296 O O . ARG B 1 25 ? 0.644 -20.219 -19.141 1 92.94 25 ARG B O 1
ATOM 1303 N N . ASP B 1 26 ? 2.697 -19.766 -18.359 1 85.81 26 ASP B N 1
ATOM 1304 C CA . ASP B 1 26 ? 3.148 -19.25 -19.641 1 85.81 26 ASP B CA 1
ATOM 1305 C C . ASP B 1 26 ? 3.793 -20.359 -20.469 1 85.81 26 ASP B C 1
ATOM 1307 O O . ASP B 1 26 ? 4.258 -20.125 -21.594 1 85.81 26 ASP B O 1
ATOM 1311 N N . ASP B 1 27 ? 3.961 -21.484 -19.891 1 75.44 27 ASP B N 1
ATOM 1312 C CA . ASP B 1 27 ? 4.562 -22.578 -20.656 1 75.44 27 ASP B CA 1
ATOM 1313 C C . ASP B 1 27 ? 3.498 -23.359 -21.422 1 75.44 27 ASP B C 1
ATOM 1315 O O . ASP B 1 27 ? 2.301 -23.109 -21.266 1 75.44 27 ASP B O 1
ATOM 1319 N N . ALA B 1 28 ? 3.938 -24.047 -22.422 1 65.88 28 ALA B N 1
ATOM 1320 C CA . ALA B 1 28 ? 3.125 -24.766 -23.391 1 65.88 28 ALA B CA 1
ATOM 1321 C C . ALA B 1 28 ? 2.363 -25.922 -22.734 1 65.88 28 ALA B C 1
ATOM 1323 O O . ALA B 1 28 ? 1.901 -26.844 -23.422 1 65.88 28 ALA B O 1
ATOM 1324 N N . ASP B 1 29 ? 2.262 -25.766 -21.422 1 63.91 29 ASP B N 1
ATOM 1325 C CA . ASP B 1 29 ? 1.521 -26.875 -20.828 1 63.91 29 ASP B CA 1
ATOM 1326 C C . ASP B 1 29 ? 0.064 -26.859 -21.281 1 63.91 29 ASP B C 1
ATOM 1328 O O . ASP B 1 29 ? -0.561 -25.812 -21.375 1 63.91 29 ASP B O 1
ATOM 1332 N N . ASP B 1 30 ? -0.395 -28 -21.734 1 68.56 30 ASP B N 1
ATOM 1333 C CA . ASP B 1 30 ? -1.649 -28.297 -22.422 1 68.56 30 ASP B CA 1
ATOM 1334 C C . ASP B 1 30 ? -2.818 -28.328 -21.453 1 68.56 30 ASP B C 1
ATOM 1336 O O . ASP B 1 30 ? -3.977 -28.453 -21.859 1 68.56 30 ASP B O 1
ATOM 1340 N N . SER B 1 31 ? -2.607 -28.359 -20.062 1 77.31 31 SER B N 1
ATOM 1341 C CA . SER B 1 31 ? -3.766 -28.531 -19.203 1 77.31 31 SER B CA 1
ATOM 1342 C C . SER B 1 31 ? -4.648 -27.281 -19.203 1 77.31 31 SER B C 1
ATOM 1344 O O . SER B 1 31 ? -5.867 -27.391 -19.047 1 77.31 31 SER B O 1
ATOM 1346 N N . GLY B 1 32 ? -4.086 -26.203 -19.406 1 89.56 32 GLY B N 1
ATOM 1347 C CA . GLY B 1 32 ? -4.84 -24.969 -19.359 1 89.56 32 GLY B CA 1
ATOM 1348 C C . GLY B 1 32 ? -5.227 -24.547 -17.953 1 89.56 32 GLY B C 1
ATOM 1349 O O . GLY B 1 32 ? -5.988 -23.594 -17.766 1 89.56 32 GLY B O 1
ATOM 1350 N N . ASP B 1 33 ? -4.707 -25.344 -16.922 1 94.06 33 ASP B N 1
ATOM 1351 C CA . ASP B 1 33 ? -5.02 -25.031 -15.523 1 94.06 33 ASP B CA 1
ATOM 1352 C C . ASP B 1 33 ? -4.422 -23.688 -15.117 1 94.06 33 ASP B C 1
ATOM 1354 O O . ASP B 1 33 ? -3.414 -23.25 -15.68 1 94.06 33 ASP B O 1
ATOM 1358 N N . VAL B 1 34 ? -5.102 -23.078 -14.195 1 96.94 34 VAL B N 1
ATOM 1359 C CA . VAL B 1 34 ? -4.668 -21.781 -13.68 1 96.94 34 VAL B CA 1
ATOM 1360 C C . VAL B 1 34 ? -4.504 -21.844 -12.164 1 96.94 34 VAL B C 1
ATOM 1362 O O . VAL B 1 34 ? -4.938 -22.812 -11.531 1 96.94 34 VAL B O 1
ATOM 1365 N N . LEU B 1 35 ? -3.771 -20.938 -11.586 1 97.62 35 LEU B N 1
ATOM 1366 C CA . LEU B 1 35 ? -3.643 -20.797 -10.141 1 97.62 35 LEU B CA 1
ATOM 1367 C C . LEU B 1 35 ? -4.426 -19.594 -9.641 1 97.62 35 LEU B C 1
ATOM 1369 O O . LEU B 1 35 ? -4.027 -18.453 -9.883 1 97.62 35 LEU B O 1
ATOM 1373 N N . PRO B 1 36 ? -5.539 -19.812 -8.961 1 98.25 36 PRO B N 1
ATOM 1374 C CA . PRO B 1 36 ? -6.262 -18.688 -8.344 1 98.25 36 PRO B CA 1
ATOM 1375 C C . PRO B 1 36 ? -5.688 -18.281 -6.992 1 98.25 36 PRO B C 1
ATOM 1377 O O . PRO B 1 36 ? -5.43 -19.141 -6.141 1 98.25 36 PRO B O 1
ATOM 1380 N N . ILE B 1 37 ? -5.398 -17.062 -6.82 1 98.56 37 ILE B N 1
ATOM 1381 C CA . ILE B 1 37 ? -5 -16.516 -5.531 1 98.56 37 ILE B CA 1
ATOM 1382 C C . ILE B 1 37 ? -6.051 -15.516 -5.047 1 98.56 37 ILE B C 1
ATOM 1384 O O . ILE B 1 37 ? -6.211 -14.445 -5.637 1 98.56 37 ILE B O 1
ATOM 1388 N N . PHE B 1 38 ? -6.758 -15.914 -3.994 1 97.56 38 PHE B N 1
ATOM 1389 C CA . PHE B 1 38 ? -7.809 -15.062 -3.453 1 97.56 38 PHE B CA 1
ATOM 1390 C C . PHE B 1 38 ? -7.215 -13.93 -2.619 1 97.56 38 PHE B C 1
ATOM 1392 O O . PHE B 1 38 ? -6.328 -14.164 -1.795 1 97.56 38 PHE B O 1
ATOM 1399 N N . VAL B 1 39 ? -7.676 -12.734 -2.896 1 97.44 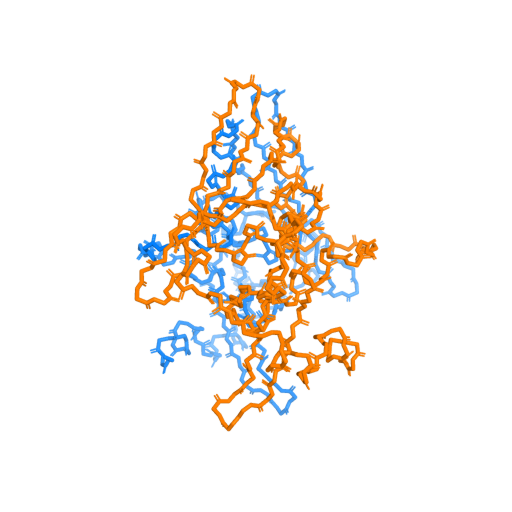39 VAL B N 1
ATOM 1400 C CA . VAL B 1 39 ? -7.203 -11.539 -2.201 1 97.44 39 VAL B CA 1
ATOM 1401 C C . VAL B 1 39 ? -8.391 -10.641 -1.857 1 97.44 39 VAL B C 1
ATOM 1403 O O . VAL B 1 39 ? -9.523 -10.93 -2.23 1 97.44 39 VAL B O 1
ATOM 1406 N N . GLY B 1 40 ? -8.141 -9.633 -1.056 1 95.5 40 GLY B N 1
ATOM 1407 C CA . GLY B 1 40 ? -9.172 -8.641 -0.822 1 95.5 40 GLY B CA 1
ATOM 1408 C C . GLY B 1 40 ? -9.477 -7.793 -2.043 1 95.5 40 GLY B C 1
ATOM 1409 O O . GLY B 1 40 ? -8.664 -7.723 -2.971 1 95.5 40 GLY B O 1
ATOM 1410 N N . PHE B 1 41 ? -10.625 -7.121 -2.043 1 95.5 41 PHE B N 1
ATOM 1411 C CA . PHE B 1 41 ? -11.039 -6.312 -3.182 1 95.5 41 PHE B CA 1
ATOM 1412 C C . PHE B 1 41 ? -10.023 -5.211 -3.465 1 95.5 41 PHE B C 1
ATOM 1414 O O . PHE B 1 41 ? -9.664 -4.98 -4.621 1 95.5 41 PHE B O 1
ATOM 1421 N N . GLU B 1 42 ? -9.578 -4.496 -2.424 1 95.06 42 GLU B N 1
ATOM 1422 C CA . GLU B 1 42 ? -8.648 -3.387 -2.609 1 95.06 42 GLU B CA 1
ATOM 1423 C C . GLU B 1 42 ? -7.312 -3.869 -3.176 1 95.06 42 GLU B C 1
ATOM 1425 O O . GLU B 1 42 ? -6.688 -3.178 -3.982 1 95.06 42 GLU B O 1
ATOM 1430 N N . GLU B 1 43 ? -6.922 -5.035 -2.705 1 97.5 43 GLU B N 1
ATOM 1431 C CA . GLU B 1 43 ? -5.703 -5.637 -3.234 1 97.5 43 GLU B CA 1
ATOM 1432 C C . GLU B 1 43 ? -5.848 -5.965 -4.719 1 97.5 43 GLU B C 1
ATOM 1434 O O . GLU B 1 43 ? -4.984 -5.621 -5.523 1 97.5 43 GLU B O 1
ATOM 1439 N N . ALA B 1 44 ? -6.914 -6.566 -5.02 1 98 44 ALA B N 1
ATOM 1440 C CA . ALA B 1 44 ? -7.199 -6.934 -6.406 1 98 44 ALA B CA 1
ATOM 1441 C C . ALA B 1 44 ? -7.293 -5.691 -7.293 1 98 44 ALA B C 1
ATOM 1443 O O . ALA B 1 44 ? -6.777 -5.68 -8.414 1 98 44 ALA B O 1
ATOM 1444 N N . ALA B 1 45 ? -7.945 -4.711 -6.809 1 95.62 45 ALA B N 1
ATOM 1445 C CA . ALA B 1 45 ? -8.07 -3.455 -7.543 1 95.62 45 ALA B CA 1
ATOM 1446 C C . ALA B 1 45 ? -6.699 -2.852 -7.836 1 95.62 45 ALA B C 1
ATOM 1448 O O . ALA B 1 45 ? -6.465 -2.34 -8.93 1 95.62 45 ALA B O 1
ATOM 1449 N N . SER B 1 46 ? -5.848 -2.863 -6.879 1 96.19 46 SER B N 1
ATOM 1450 C CA . SER B 1 46 ? -4.5 -2.33 -7.074 1 96.19 46 SER B CA 1
ATOM 1451 C C . SER B 1 46 ? -3.756 -3.094 -8.164 1 96.19 46 SER B C 1
ATOM 1453 O O . SER B 1 46 ? -3.051 -2.492 -8.977 1 96.19 46 SER B O 1
ATOM 1455 N N . ILE B 1 47 ? -3.885 -4.41 -8.125 1 97.81 47 ILE B N 1
ATOM 1456 C CA . ILE B 1 47 ? -3.252 -5.23 -9.148 1 97.81 47 ILE B CA 1
ATOM 1457 C C . ILE B 1 47 ? -3.812 -4.871 -10.516 1 97.81 47 ILE B C 1
ATOM 1459 O O . ILE B 1 47 ? -3.055 -4.664 -11.469 1 97.81 47 ILE B O 1
ATOM 1463 N N . ALA B 1 48 ? -5.102 -4.754 -10.609 1 96.62 48 ALA B N 1
ATOM 1464 C CA . ALA B 1 48 ? -5.754 -4.434 -11.875 1 96.62 48 ALA B CA 1
ATOM 1465 C C . ALA B 1 48 ? -5.305 -3.074 -12.398 1 96.62 48 ALA B C 1
ATOM 1467 O O . ALA B 1 48 ? -5.062 -2.91 -13.594 1 96.62 48 ALA B O 1
ATOM 1468 N N . ARG B 1 49 ? -5.188 -2.113 -11.555 1 94.69 49 ARG B N 1
ATOM 1469 C CA . ARG B 1 49 ? -4.711 -0.792 -11.953 1 94.69 49 ARG B CA 1
ATOM 1470 C C . ARG B 1 49 ? -3.307 -0.872 -12.547 1 94.69 49 ARG B C 1
ATOM 1472 O O . ARG B 1 49 ? -2.984 -0.155 -13.492 1 94.69 49 ARG B O 1
ATOM 1479 N N . GLY B 1 50 ? -2.512 -1.673 -11.938 1 95.88 50 GLY B N 1
ATOM 1480 C CA . GLY B 1 50 ? -1.161 -1.846 -12.445 1 95.88 50 GLY B CA 1
ATOM 1481 C C . GLY B 1 50 ? -1.123 -2.436 -13.844 1 95.88 50 GLY B C 1
ATOM 1482 O O . GLY B 1 50 ? -0.228 -2.119 -14.633 1 95.88 50 GLY B O 1
ATOM 1483 N N . LEU B 1 51 ? -2.068 -3.254 -14.102 1 95.81 51 LEU B N 1
ATOM 1484 C CA . LEU B 1 51 ? -2.139 -3.906 -15.406 1 95.81 51 LEU B CA 1
ATOM 1485 C C . LEU B 1 51 ? -2.559 -2.916 -16.484 1 95.81 51 LEU B C 1
ATOM 1487 O O . LEU B 1 51 ? -2.176 -3.062 -17.656 1 95.81 51 LEU B O 1
ATOM 1491 N N . ASP B 1 52 ? -3.375 -1.965 -16.188 1 89.75 52 ASP B N 1
ATOM 1492 C CA . ASP B 1 52 ? -3.938 -1.025 -17.156 1 89.75 52 ASP B CA 1
ATOM 1493 C C . ASP B 1 52 ? -2.904 0.019 -17.562 1 89.75 52 ASP B C 1
ATOM 1495 O O . ASP B 1 52 ? -3.021 0.627 -18.641 1 89.75 52 ASP B O 1
ATOM 1499 N N . ALA B 1 53 ? -1.882 0.168 -16.938 1 73.69 53 ALA B N 1
ATOM 1500 C CA . ALA B 1 53 ? -0.821 1.121 -17.25 1 73.69 53 ALA B CA 1
ATOM 1501 C C . ALA B 1 53 ? -1.393 2.514 -17.5 1 73.69 53 ALA B C 1
ATOM 1503 O O . ALA B 1 53 ? -0.956 3.217 -18.406 1 73.69 53 ALA B O 1
ATOM 1504 N N . VAL B 1 54 ? -2.484 2.77 -16.953 1 70.19 54 VAL B N 1
ATOM 1505 C CA . VAL B 1 54 ? -3.076 4.086 -17.156 1 70.19 54 VAL B CA 1
ATOM 1506 C C . VAL B 1 54 ? -2.457 5.094 -16.203 1 70.19 54 VAL B C 1
ATOM 1508 O O . VAL B 1 54 ? -2.057 4.734 -15.086 1 70.19 54 VAL B O 1
ATOM 1511 N N . ASP B 1 55 ? -2.279 6.238 -16.719 1 67.75 55 ASP B N 1
ATOM 1512 C CA . ASP B 1 55 ? -1.759 7.34 -15.922 1 67.75 55 ASP B CA 1
ATOM 1513 C C . ASP B 1 55 ? -2.768 7.77 -14.859 1 67.75 55 ASP B C 1
ATOM 1515 O O . ASP B 1 55 ? -3.855 8.25 -15.188 1 67.75 55 ASP B O 1
ATOM 1519 N N . ILE B 1 56 ? -2.607 7.469 -13.625 1 66.44 56 ILE B N 1
ATOM 1520 C CA . ILE B 1 56 ? -3.578 7.688 -12.555 1 66.44 56 ILE B CA 1
ATOM 1521 C C . ILE B 1 56 ? -3.369 9.07 -11.945 1 66.44 56 ILE B C 1
ATOM 1523 O O . ILE B 1 56 ? -4.184 9.531 -11.141 1 66.44 56 ILE B O 1
ATOM 1527 N N . GLY B 1 57 ? -2.393 9.953 -12.594 1 76.19 57 GLY B N 1
ATOM 1528 C CA . GLY B 1 57 ? -2.156 11.258 -11.984 1 76.19 57 GLY B CA 1
ATOM 1529 C C . GLY B 1 57 ? -1.285 11.188 -10.75 1 76.19 57 GLY B C 1
ATOM 1530 O O . GLY B 1 57 ? -0.074 10.984 -10.844 1 76.19 57 GLY B O 1
ATOM 1531 N N . ARG B 1 58 ? -2.064 11.023 -9.484 1 85.25 58 ARG B N 1
ATOM 1532 C CA . ARG B 1 58 ? -1.335 10.914 -8.227 1 85.25 58 ARG B CA 1
ATOM 1533 C C . ARG B 1 58 ? -0.968 9.469 -7.93 1 85.25 58 ARG B C 1
ATOM 1535 O O . ARG B 1 58 ? -1.796 8.562 -8.078 1 85.25 58 ARG B O 1
ATOM 1542 N N . PRO B 1 59 ? 0.321 9.266 -7.555 1 93.19 59 PRO B N 1
ATOM 1543 C CA . PRO B 1 59 ? 0.775 7.891 -7.312 1 93.19 59 PRO B CA 1
ATOM 1544 C C . PRO B 1 59 ? -0.013 7.195 -6.207 1 93.19 59 PRO B C 1
ATOM 1546 O O . PRO B 1 59 ? -0.345 7.82 -5.191 1 93.19 59 PRO B O 1
ATOM 1549 N N . LEU B 1 60 ? -0.373 5.98 -6.457 1 95.31 60 LEU B N 1
ATOM 1550 C CA . LEU B 1 60 ? -0.941 5.121 -5.422 1 95.31 60 LEU B CA 1
ATOM 1551 C C . LEU B 1 60 ? 0.157 4.379 -4.672 1 95.31 60 LEU B C 1
ATOM 1553 O O . LEU B 1 60 ? 1.343 4.555 -4.961 1 95.31 60 LEU B O 1
ATOM 1557 N N . THR B 1 61 ? -0.236 3.629 -3.742 1 97.38 61 THR B N 1
ATOM 1558 C CA . THR B 1 61 ? 0.692 3.072 -2.766 1 97.38 61 THR B CA 1
ATOM 1559 C C . THR B 1 61 ? 1.816 2.311 -3.461 1 97.38 61 THR B C 1
ATOM 1561 O O . THR B 1 61 ? 2.992 2.51 -3.15 1 97.38 61 THR B O 1
ATOM 1564 N N . HIS B 1 62 ? 1.458 1.456 -4.43 1 97.62 62 HIS B N 1
ATOM 1565 C CA . HIS B 1 62 ? 2.482 0.643 -5.074 1 97.62 62 HIS B CA 1
ATOM 1566 C C . HIS B 1 62 ? 3.297 1.467 -6.07 1 97.62 62 HIS B C 1
ATOM 1568 O O . HIS B 1 62 ? 4.441 1.126 -6.371 1 97.62 62 HIS B O 1
ATOM 1574 N N . ASP B 1 63 ? 2.691 2.541 -6.57 1 96.69 63 ASP B N 1
ATOM 1575 C CA . ASP B 1 63 ? 3.473 3.477 -7.375 1 96.69 63 ASP B CA 1
ATOM 1576 C C . ASP B 1 63 ? 4.543 4.164 -6.527 1 96.69 63 ASP B C 1
ATOM 1578 O O . ASP B 1 63 ? 5.691 4.301 -6.961 1 96.69 63 ASP B O 1
ATOM 1582 N N . VAL B 1 64 ? 4.121 4.582 -5.34 1 97.44 64 VAL B N 1
ATOM 1583 C CA . VAL B 1 64 ? 5.066 5.211 -4.426 1 97.44 64 VAL B CA 1
ATOM 1584 C C . VAL B 1 64 ? 6.188 4.234 -4.086 1 97.44 64 VAL B C 1
ATOM 1586 O O . VAL B 1 64 ? 7.363 4.609 -4.062 1 97.44 64 VAL B O 1
ATOM 1589 N N . THR B 1 65 ? 5.801 3 -3.818 1 98.31 65 THR B N 1
ATOM 1590 C CA . THR B 1 65 ? 6.785 1.967 -3.516 1 98.31 65 THR B CA 1
ATOM 1591 C C . THR B 1 65 ? 7.809 1.851 -4.641 1 98.31 65 THR B C 1
ATOM 1593 O O . THR B 1 65 ? 9.016 1.841 -4.387 1 98.31 65 THR B O 1
ATOM 1596 N N . LEU B 1 66 ? 7.352 1.827 -5.887 1 97.69 66 LEU B N 1
ATOM 1597 C CA . LEU B 1 66 ? 8.25 1.689 -7.027 1 97.69 66 LEU B CA 1
ATOM 1598 C C . LEU B 1 66 ? 9.086 2.949 -7.215 1 97.69 66 LEU B C 1
ATOM 1600 O O . LEU B 1 66 ? 10.266 2.871 -7.586 1 97.69 66 LEU B O 1
ATOM 1604 N N . ASP B 1 67 ? 8.477 4.113 -6.992 1 96.81 67 ASP B N 1
ATOM 1605 C CA . ASP B 1 67 ? 9.242 5.355 -7.055 1 96.81 67 ASP B CA 1
ATOM 1606 C C . ASP B 1 67 ? 10.406 5.332 -6.066 1 96.81 67 ASP B C 1
ATOM 1608 O O . ASP B 1 67 ? 11.523 5.73 -6.406 1 96.81 67 ASP B O 1
ATOM 1612 N N . LEU B 1 68 ? 10.156 4.863 -4.855 1 98.12 68 LEU B N 1
ATOM 1613 C CA . LEU B 1 68 ? 11.195 4.789 -3.834 1 98.12 68 LEU B CA 1
ATOM 1614 C C . LEU B 1 68 ? 12.281 3.799 -4.238 1 98.12 68 LEU B C 1
ATOM 1616 O O . LEU B 1 68 ? 13.469 4.09 -4.098 1 98.12 68 LEU B O 1
ATOM 1620 N N . VAL B 1 69 ? 11.875 2.66 -4.719 1 98.25 69 VAL B N 1
ATOM 1621 C CA . VAL B 1 69 ? 12.828 1.643 -5.16 1 98.25 69 VAL B CA 1
ATOM 1622 C C . VAL B 1 69 ? 13.742 2.219 -6.238 1 98.25 69 VAL B C 1
ATOM 1624 O O . VAL B 1 69 ? 14.961 2.053 -6.18 1 98.25 69 VAL B O 1
ATOM 1627 N N . GLU B 1 70 ? 13.094 2.908 -7.148 1 97.25 70 GLU B N 1
ATOM 1628 C CA . GLU B 1 70 ? 13.852 3.506 -8.25 1 97.25 70 GLU B CA 1
ATOM 1629 C C . GLU B 1 70 ? 14.797 4.586 -7.738 1 97.25 70 GLU B C 1
ATOM 1631 O O . GLU B 1 70 ? 15.977 4.613 -8.109 1 97.25 70 GLU B O 1
ATOM 1636 N N . GLU B 1 71 ? 14.328 5.48 -6.891 1 96.88 71 GLU B N 1
ATOM 1637 C CA . GLU B 1 71 ? 15.141 6.562 -6.336 1 96.88 71 GLU B CA 1
ATOM 1638 C C . GLU B 1 71 ? 16.344 6.016 -5.562 1 96.88 71 GLU B C 1
ATOM 1640 O O . GLU B 1 71 ? 17.391 6.66 -5.492 1 96.88 71 GLU B O 1
ATOM 1645 N N . LEU B 1 72 ? 16.188 4.848 -5.066 1 97.69 72 LEU B N 1
ATOM 1646 C CA . LEU B 1 72 ? 17.234 4.246 -4.246 1 97.69 72 LEU B CA 1
ATOM 1647 C C . LEU B 1 72 ? 18.141 3.348 -5.086 1 97.69 72 LEU B C 1
ATOM 1649 O O . LEU B 1 72 ? 19.031 2.678 -4.551 1 97.69 72 LEU B O 1
ATOM 1653 N N . GLY B 1 73 ? 17.828 3.305 -6.355 1 96.94 73 GLY B N 1
ATOM 1654 C CA . GLY B 1 73 ? 18.688 2.615 -7.297 1 96.94 73 GLY B CA 1
ATOM 1655 C C . GLY B 1 73 ? 18.359 1.142 -7.438 1 96.94 73 GLY B C 1
ATOM 1656 O O . GLY B 1 73 ? 19.219 0.348 -7.848 1 96.94 73 GLY B O 1
ATOM 1657 N N . GLY B 1 74 ? 17.156 0.787 -7.094 1 98.06 74 GLY B N 1
ATOM 1658 C CA . GLY B 1 74 ? 16.766 -0.609 -7.195 1 98.06 74 GLY B CA 1
ATOM 1659 C C . GLY B 1 74 ? 15.781 -0.871 -8.32 1 98.06 74 GLY B C 1
ATOM 1660 O O . GLY B 1 74 ? 15.398 0.05 -9.047 1 98.06 74 GLY B O 1
ATOM 1661 N N . ARG B 1 75 ? 15.422 -2.129 -8.445 1 98.38 75 ARG B N 1
ATOM 1662 C CA . ARG B 1 75 ? 14.406 -2.568 -9.398 1 98.38 75 ARG B CA 1
ATOM 1663 C C . ARG B 1 75 ? 13.812 -3.908 -8.984 1 98.38 75 ARG B C 1
ATOM 1665 O O . ARG B 1 75 ? 14.523 -4.789 -8.5 1 98.38 75 ARG B O 1
ATOM 1672 N N . VAL B 1 76 ? 12.539 -3.988 -9.188 1 98.69 76 VAL B N 1
ATOM 1673 C CA . VAL B 1 76 ? 11.922 -5.297 -9 1 98.69 76 VAL B CA 1
ATOM 1674 C C . VAL B 1 76 ? 12.367 -6.246 -10.109 1 98.69 76 VAL B C 1
ATOM 1676 O O . VAL B 1 76 ? 12.125 -5.988 -11.289 1 98.69 76 VAL B O 1
ATOM 1679 N N . ASP B 1 77 ? 12.961 -7.293 -9.727 1 98.62 77 ASP B N 1
ATOM 1680 C CA . ASP B 1 77 ? 13.516 -8.234 -10.688 1 98.62 77 ASP B CA 1
ATOM 1681 C C . ASP B 1 77 ? 12.492 -9.305 -11.07 1 98.62 77 ASP B C 1
ATOM 1683 O O . ASP B 1 77 ? 12.273 -9.562 -12.258 1 98.62 77 ASP B O 1
ATOM 1687 N N . ARG B 1 78 ? 11.93 -9.922 -10.055 1 98.69 78 ARG B N 1
ATOM 1688 C CA . ARG B 1 78 ? 10.898 -10.93 -10.297 1 98.69 78 ARG B CA 1
ATOM 1689 C C . ARG B 1 78 ? 10.125 -11.234 -9.023 1 98.69 78 ARG B C 1
ATOM 1691 O O . ARG B 1 78 ? 10.578 -10.922 -7.918 1 98.69 78 ARG B O 1
ATOM 1698 N N . VAL B 1 79 ? 8.992 -11.836 -9.234 1 98.81 79 VAL B N 1
ATOM 1699 C CA . VAL B 1 79 ? 8.141 -12.312 -8.156 1 98.81 79 VAL B CA 1
ATOM 1700 C C . VAL B 1 79 ? 8.039 -13.836 -8.211 1 98.81 79 VAL B C 1
ATOM 1702 O O . VAL B 1 79 ? 7.863 -14.414 -9.281 1 98.81 79 VAL B O 1
ATOM 1705 N N . VAL B 1 80 ? 8.18 -14.461 -7.082 1 98.75 80 VAL B N 1
ATOM 1706 C CA . VAL B 1 80 ? 8.039 -15.914 -7.027 1 98.75 80 VAL B CA 1
ATOM 1707 C C . VAL B 1 80 ? 6.996 -16.297 -5.984 1 98.75 80 VAL B C 1
ATOM 1709 O O . VAL B 1 80 ? 7.141 -15.977 -4.801 1 98.75 80 VAL B O 1
ATOM 1712 N N . ILE B 1 81 ? 5.895 -16.891 -6.473 1 98.81 81 ILE B N 1
ATOM 1713 C CA . ILE B 1 81 ? 5.023 -17.562 -5.516 1 98.81 81 ILE B CA 1
ATOM 1714 C C . ILE B 1 81 ? 5.691 -18.844 -5.023 1 98.81 81 ILE B C 1
ATOM 1716 O O . ILE B 1 81 ? 5.699 -19.859 -5.73 1 98.81 81 ILE B O 1
ATOM 1720 N N . SER B 1 82 ? 6.145 -18.812 -3.783 1 98.19 82 SER B N 1
ATOM 1721 C CA . SER B 1 82 ? 7.184 -19.766 -3.395 1 98.19 82 SER B CA 1
ATOM 1722 C C . SER B 1 82 ? 6.609 -20.891 -2.555 1 98.19 82 SER B C 1
ATOM 1724 O O . SER B 1 82 ? 7.184 -21.984 -2.496 1 98.19 82 SER B O 1
ATOM 1726 N N . SER B 1 83 ? 5.492 -20.578 -1.869 1 97.81 83 SER B N 1
ATOM 1727 C CA . SER B 1 83 ? 4.938 -21.625 -1.016 1 97.81 83 SER B CA 1
ATOM 1728 C C . SER B 1 83 ? 3.453 -21.406 -0.754 1 97.81 83 SER B C 1
ATOM 1730 O O . SER B 1 83 ? 2.918 -20.328 -1.062 1 97.81 83 SER B O 1
ATOM 1732 N N . VAL B 1 84 ? 2.832 -22.453 -0.262 1 97.75 84 VAL B N 1
ATOM 1733 C CA . VAL B 1 84 ? 1.439 -22.406 0.174 1 97.75 84 VAL B CA 1
ATOM 1734 C C . VAL B 1 84 ? 1.271 -23.234 1.442 1 97.75 84 VAL B C 1
ATOM 1736 O O . VAL B 1 84 ? 1.793 -24.359 1.534 1 97.75 84 VAL B O 1
ATOM 1739 N N . GLU B 1 85 ? 0.749 -22.578 2.439 1 94.94 85 GLU B N 1
ATOM 1740 C CA . GLU B 1 85 ? 0.478 -23.234 3.713 1 94.94 85 GLU B CA 1
ATOM 1741 C C . GLU B 1 85 ? -0.979 -23.062 4.129 1 94.94 85 GLU B C 1
ATOM 1743 O O . GLU B 1 85 ? -1.425 -21.938 4.379 1 94.94 85 GLU B O 1
ATOM 1748 N N . ALA B 1 86 ? -1.706 -24.156 4.234 1 93.69 86 ALA B N 1
ATOM 1749 C CA . ALA B 1 86 ? -3.113 -24.125 4.625 1 93.69 86 ALA B CA 1
ATOM 1750 C C . ALA B 1 86 ? -3.906 -23.141 3.764 1 93.69 86 ALA B C 1
ATOM 1752 O O . ALA B 1 86 ? -4.688 -22.344 4.281 1 93.69 86 ALA B O 1
ATOM 1753 N N . GLY B 1 87 ? -3.545 -23.125 2.494 1 92.56 87 GLY B N 1
ATOM 1754 C CA . GLY B 1 87 ? -4.301 -22.328 1.542 1 92.56 87 GLY B CA 1
ATOM 1755 C C . GLY B 1 87 ? -3.801 -20.891 1.438 1 92.56 87 GLY B C 1
ATOM 1756 O O . GLY B 1 87 ? -4.32 -20.109 0.644 1 92.56 87 GLY B O 1
ATOM 1757 N N . THR B 1 88 ? -2.809 -20.609 2.256 1 94.5 88 THR B N 1
ATOM 1758 C CA . THR B 1 88 ? -2.232 -19.266 2.223 1 94.5 88 THR B CA 1
ATOM 1759 C C . THR B 1 88 ? -0.952 -19.25 1.393 1 94.5 88 THR B C 1
ATOM 1761 O O . THR B 1 88 ? -0.014 -20 1.674 1 94.5 88 THR B O 1
ATOM 1764 N N . TYR B 1 89 ? -0.944 -18.438 0.39 1 97.69 89 TYR B N 1
ATOM 1765 C CA . TYR B 1 89 ? 0.208 -18.359 -0.503 1 97.69 89 TYR B CA 1
ATOM 1766 C C . TYR B 1 89 ? 1.226 -17.344 -0.002 1 97.69 89 TYR B C 1
ATOM 1768 O O . TYR B 1 89 ? 0.857 -16.328 0.598 1 97.69 89 TYR B O 1
ATOM 1776 N N . PHE B 1 90 ? 2.471 -17.641 -0.294 1 97.06 90 PHE B N 1
ATOM 1777 C CA . PHE B 1 90 ? 3.58 -16.766 0.05 1 97.06 90 PHE B CA 1
ATOM 1778 C C . PHE B 1 90 ? 4.383 -16.391 -1.191 1 97.06 90 PHE B C 1
ATOM 1780 O O . PHE B 1 90 ? 4.562 -17.219 -2.09 1 97.06 90 PHE B O 1
ATOM 1787 N N . ALA B 1 91 ? 4.824 -15.203 -1.146 1 98 91 ALA B N 1
ATOM 1788 C CA . ALA B 1 91 ? 5.605 -14.727 -2.289 1 98 91 ALA B CA 1
ATOM 1789 C C . ALA B 1 91 ? 6.93 -14.125 -1.838 1 98 91 ALA B C 1
ATOM 1791 O O . ALA B 1 91 ? 7.027 -13.57 -0.742 1 98 91 ALA B O 1
ATOM 1792 N N . ASP B 1 92 ? 7.887 -14.32 -2.686 1 97.56 92 ASP B N 1
ATOM 1793 C CA . ASP B 1 92 ? 9.188 -13.656 -2.568 1 97.56 92 ASP B CA 1
ATOM 1794 C C . ASP B 1 92 ? 9.352 -12.578 -3.635 1 97.56 92 ASP B C 1
ATOM 1796 O O . ASP B 1 92 ? 9.141 -12.836 -4.82 1 97.56 92 ASP B O 1
ATOM 1800 N N . LEU B 1 93 ? 9.656 -11.43 -3.129 1 98.5 93 LEU B N 1
ATOM 1801 C CA . LEU B 1 93 ? 9.953 -10.328 -4.031 1 98.5 93 LEU B CA 1
ATOM 1802 C C . LEU B 1 93 ? 11.461 -10.195 -4.258 1 98.5 93 LEU B C 1
ATOM 1804 O O . LEU B 1 93 ? 12.211 -9.891 -3.324 1 98.5 93 LEU B O 1
ATOM 1808 N N . HIS B 1 94 ? 11.867 -10.516 -5.414 1 98.75 94 HIS B N 1
ATOM 1809 C CA . HIS B 1 94 ? 13.273 -10.375 -5.777 1 98.75 94 HIS B CA 1
ATOM 1810 C C . HIS B 1 94 ? 13.562 -8.977 -6.32 1 98.75 94 HIS B C 1
ATOM 1812 O O . HIS B 1 94 ? 12.906 -8.516 -7.254 1 98.75 94 HIS B O 1
ATOM 1818 N N . VAL B 1 95 ? 14.594 -8.344 -5.699 1 98.69 95 VAL B N 1
ATOM 1819 C CA . VAL B 1 95 ? 14.906 -6.957 -6.02 1 98.69 95 VAL B CA 1
ATOM 1820 C C . VAL B 1 95 ? 16.391 -6.82 -6.344 1 98.69 95 VAL B C 1
ATOM 1822 O O . VAL B 1 95 ? 17.234 -7.398 -5.66 1 98.69 95 VAL B O 1
ATOM 1825 N N . GLU B 1 96 ? 16.625 -6.156 -7.414 1 98.5 96 GLU B N 1
ATOM 1826 C CA . GLU B 1 96 ? 18 -5.762 -7.711 1 98.5 96 GLU B CA 1
ATOM 1827 C C . GLU B 1 96 ? 18.375 -4.457 -7.012 1 98.5 96 GLU B C 1
ATOM 1829 O O . GLU B 1 96 ? 17.609 -3.486 -7.062 1 98.5 96 GLU B O 1
ATOM 1834 N N . THR B 1 97 ? 19.438 -4.461 -6.328 1 96.94 97 THR B N 1
ATOM 1835 C CA . THR B 1 97 ? 19.969 -3.275 -5.66 1 96.94 97 THR B CA 1
ATOM 1836 C C . THR B 1 97 ? 21.359 -2.928 -6.184 1 96.94 97 THR B C 1
ATOM 1838 O O . THR B 1 97 ? 21.984 -3.732 -6.879 1 96.94 97 THR B O 1
ATOM 1841 N N . PRO B 1 98 ? 21.844 -1.761 -5.875 1 94.06 98 PRO B N 1
ATOM 1842 C CA . PRO B 1 98 ? 23.219 -1.421 -6.27 1 94.06 98 PRO B CA 1
ATOM 1843 C C . PRO B 1 98 ? 24.25 -2.373 -5.68 1 94.06 98 PRO B C 1
ATOM 1845 O O . PRO B 1 98 ? 25.344 -2.514 -6.227 1 94.06 98 PRO B O 1
ATOM 1848 N N . ARG B 1 99 ? 23.922 -3.02 -4.602 1 93.62 99 ARG B N 1
ATOM 1849 C CA . ARG B 1 99 ? 24.875 -3.898 -3.91 1 93.62 99 ARG B CA 1
ATOM 1850 C C . ARG B 1 99 ? 24.641 -5.355 -4.293 1 93.62 99 ARG B C 1
ATOM 1852 O O . ARG B 1 99 ? 25.359 -6.246 -3.838 1 93.62 99 ARG B O 1
ATOM 1859 N N . GLY B 1 100 ? 23.703 -5.621 -5.09 1 96.12 100 GLY B N 1
ATOM 1860 C CA . GLY B 1 100 ? 23.359 -6.98 -5.477 1 96.12 100 GLY B CA 1
ATOM 1861 C C . GLY B 1 100 ? 21.875 -7.285 -5.359 1 96.12 100 GLY B C 1
ATOM 1862 O O . GLY B 1 100 ? 21.062 -6.379 -5.164 1 96.12 100 GLY B O 1
ATOM 1863 N N . SER B 1 101 ? 21.609 -8.516 -5.469 1 97.56 101 SER B N 1
ATOM 1864 C CA . SER B 1 101 ? 20.203 -8.945 -5.41 1 97.56 101 SER B CA 1
ATOM 1865 C C . SER B 1 101 ? 19.781 -9.242 -3.977 1 97.56 101 SER B C 1
ATOM 1867 O O . SER B 1 101 ? 20.594 -9.664 -3.152 1 97.56 101 SER B O 1
ATOM 1869 N N . THR B 1 102 ? 18.562 -8.922 -3.703 1 97.56 102 THR B N 1
ATOM 1870 C CA . THR B 1 102 ? 17.984 -9.258 -2.408 1 97.56 102 THR B CA 1
ATOM 1871 C C . THR B 1 102 ? 16.562 -9.789 -2.57 1 97.56 102 THR B C 1
ATOM 1873 O O . THR B 1 102 ? 15.961 -9.641 -3.635 1 97.56 102 THR B O 1
ATOM 1876 N N . VAL B 1 103 ? 16.141 -10.516 -1.501 1 97.88 103 VAL B N 1
ATOM 1877 C CA . VAL B 1 103 ? 14.781 -11.055 -1.479 1 97.88 103 VAL B CA 1
ATOM 1878 C C . VAL B 1 103 ? 14.023 -10.5 -0.279 1 97.88 103 VAL B C 1
ATOM 1880 O O . VAL B 1 103 ? 14.539 -10.484 0.84 1 97.88 103 VAL B O 1
ATOM 1883 N N . VAL B 1 104 ? 12.867 -9.969 -0.558 1 96.44 104 VAL B N 1
ATOM 1884 C CA . VAL B 1 104 ? 12.008 -9.422 0.488 1 96.44 104 VAL B CA 1
ATOM 1885 C C . VAL B 1 104 ? 10.719 -10.242 0.583 1 96.44 104 VAL B C 1
ATOM 1887 O O . VAL B 1 104 ? 10.086 -10.531 -0.434 1 96.44 104 VAL B O 1
ATOM 1890 N N . ASP B 1 105 ? 10.43 -10.625 1.821 1 94.56 105 ASP B N 1
ATOM 1891 C CA . ASP B 1 105 ? 9.148 -11.289 2.037 1 94.56 105 ASP B CA 1
ATOM 1892 C C . ASP B 1 105 ? 7.992 -10.312 1.831 1 94.56 105 ASP B C 1
ATOM 1894 O O . ASP B 1 105 ? 8.023 -9.188 2.336 1 94.56 105 ASP B O 1
ATOM 1898 N N . ALA B 1 106 ? 7.047 -10.617 1.016 1 96.44 106 ALA B N 1
ATOM 1899 C CA . ALA B 1 106 ? 5.871 -9.805 0.74 1 96.44 106 ALA B CA 1
ATOM 1900 C C . ALA B 1 106 ? 4.645 -10.672 0.477 1 96.44 106 ALA B C 1
ATOM 1902 O O . ALA B 1 106 ? 4.773 -11.812 0.028 1 96.44 106 ALA B O 1
ATOM 1903 N N . ARG B 1 107 ? 3.453 -10.203 0.801 1 97.19 107 ARG B N 1
ATOM 1904 C CA . ARG B 1 107 ? 2.24 -10.914 0.421 1 97.19 107 ARG B CA 1
ATOM 1905 C C . ARG B 1 107 ? 2.137 -11.055 -1.095 1 97.19 107 ARG B C 1
ATOM 1907 O O . ARG B 1 107 ? 2.643 -10.203 -1.835 1 97.19 107 ARG B O 1
ATOM 1914 N N . PRO B 1 108 ? 1.513 -12.109 -1.518 1 98.31 108 PRO B N 1
ATOM 1915 C CA . PRO B 1 108 ? 1.327 -12.266 -2.963 1 98.31 108 PRO B CA 1
ATOM 1916 C C . PRO B 1 108 ? 0.636 -11.062 -3.6 1 98.31 108 PRO B C 1
ATOM 1918 O O . PRO B 1 108 ? 1.01 -10.641 -4.699 1 98.31 108 PRO B O 1
ATOM 1921 N N . SER B 1 109 ? -0.312 -10.484 -2.898 1 98.38 109 SER B N 1
ATOM 1922 C CA . SER B 1 109 ? -1.041 -9.352 -3.457 1 98.38 109 SER B CA 1
ATOM 1923 C C . SER B 1 109 ? -0.111 -8.172 -3.719 1 98.38 109 SER B C 1
ATOM 1925 O O . SER B 1 109 ? -0.15 -7.566 -4.797 1 98.38 109 SER B O 1
ATOM 1927 N N . ASP B 1 110 ? 0.765 -7.863 -2.801 1 98.5 110 ASP B N 1
ATOM 1928 C CA . ASP B 1 110 ? 1.715 -6.77 -2.975 1 98.5 110 ASP B CA 1
ATOM 1929 C C . ASP B 1 110 ? 2.711 -7.078 -4.09 1 98.5 110 ASP B C 1
ATOM 1931 O O . ASP B 1 110 ? 3.014 -6.215 -4.914 1 98.5 110 ASP B O 1
ATOM 1935 N N . SER B 1 111 ? 3.193 -8.281 -4.082 1 98.75 111 SER B N 1
ATOM 1936 C CA . SER B 1 111 ? 4.168 -8.703 -5.086 1 98.75 111 SER B CA 1
ATOM 1937 C C . SER B 1 111 ? 3.584 -8.617 -6.492 1 98.75 111 SER B C 1
ATOM 1939 O O . SER B 1 111 ? 4.223 -8.102 -7.406 1 98.75 111 SER B O 1
ATOM 1941 N N . LEU B 1 112 ? 2.396 -9.094 -6.605 1 98.88 112 LEU B N 1
ATOM 1942 C CA . LEU B 1 112 ? 1.754 -9.109 -7.914 1 98.88 112 LEU B CA 1
ATOM 1943 C C . LEU B 1 112 ? 1.393 -7.695 -8.359 1 98.88 112 LEU B C 1
ATOM 1945 O O . LEU B 1 112 ? 1.434 -7.387 -9.555 1 98.88 112 LEU B O 1
ATOM 1949 N N . ALA B 1 113 ? 1.045 -6.816 -7.406 1 98.5 113 ALA B N 1
ATOM 1950 C CA . ALA B 1 113 ? 0.769 -5.418 -7.734 1 98.5 113 ALA B CA 1
ATOM 1951 C C . ALA B 1 113 ? 2.014 -4.73 -8.281 1 98.5 113 ALA B C 1
ATOM 1953 O O . ALA B 1 113 ? 1.929 -3.951 -9.234 1 98.5 113 ALA B O 1
ATOM 1954 N N . LEU B 1 114 ? 3.145 -5.004 -7.691 1 98.5 114 LEU B N 1
ATOM 1955 C CA . LEU B 1 114 ? 4.398 -4.426 -8.164 1 98.5 114 LEU B CA 1
ATOM 1956 C C . LEU B 1 114 ? 4.785 -4.996 -9.523 1 98.5 114 LEU B C 1
ATOM 1958 O O . LEU B 1 114 ? 5.211 -4.258 -10.414 1 98.5 114 LEU B O 1
ATOM 1962 N N . ALA B 1 115 ? 4.59 -6.293 -9.695 1 98.56 115 ALA B N 1
ATOM 1963 C CA . ALA B 1 115 ? 4.887 -6.93 -10.977 1 98.56 115 ALA B CA 1
ATOM 1964 C C . ALA B 1 115 ? 4.004 -6.367 -12.086 1 98.56 115 ALA B C 1
ATOM 1966 O O . ALA B 1 115 ? 4.477 -6.121 -13.195 1 98.56 115 ALA B O 1
ATOM 1967 N N . ALA B 1 116 ? 2.777 -6.145 -11.773 1 97.81 116 ALA B N 1
ATOM 1968 C CA . ALA B 1 116 ? 1.82 -5.637 -12.758 1 97.81 116 ALA B CA 1
ATOM 1969 C C . ALA B 1 116 ? 2.238 -4.266 -13.273 1 97.81 116 ALA B C 1
ATOM 1971 O O . ALA B 1 116 ? 1.98 -3.926 -14.43 1 97.81 116 ALA B O 1
ATOM 1972 N N . ARG B 1 117 ? 2.928 -3.496 -12.438 1 96.5 117 ARG B N 1
ATOM 1973 C CA . ARG B 1 117 ? 3.307 -2.129 -12.789 1 96.5 117 ARG B CA 1
ATOM 1974 C C . ARG B 1 117 ? 4.633 -2.102 -13.531 1 96.5 117 ARG B C 1
ATOM 1976 O O . ARG B 1 117 ? 4.93 -1.14 -14.25 1 96.5 117 ARG B O 1
ATOM 1983 N N . THR B 1 118 ? 5.426 -3.148 -13.359 1 97.06 118 THR B N 1
ATOM 1984 C CA . THR B 1 118 ? 6.789 -3.102 -13.875 1 97.06 118 THR B CA 1
ATOM 1985 C C . THR B 1 118 ? 6.992 -4.148 -14.961 1 97.06 118 THR B C 1
ATOM 1987 O O . THR B 1 118 ? 8.047 -4.195 -15.594 1 97.06 118 THR B O 1
ATOM 1990 N N . ASN B 1 119 ? 6.055 -5.02 -15.148 1 96.19 119 ASN B N 1
ATOM 1991 C CA . ASN B 1 119 ? 6.16 -6.16 -16.047 1 96.19 119 ASN B CA 1
ATOM 1992 C C . ASN B 1 119 ? 7.27 -7.117 -15.625 1 96.19 119 ASN B C 1
ATOM 1994 O O . ASN B 1 119 ? 7.922 -7.73 -16.469 1 96.19 119 ASN B O 1
ATOM 1998 N N . ALA B 1 120 ? 7.551 -7.055 -14.352 1 98 120 ALA B N 1
ATOM 1999 C CA . ALA B 1 120 ? 8.5 -8.031 -13.82 1 98 120 ALA B CA 1
ATOM 2000 C C . ALA B 1 120 ? 7.969 -9.453 -13.977 1 98 120 ALA B C 1
ATOM 2002 O O . ALA B 1 120 ? 6.777 -9.703 -13.789 1 98 120 ALA B O 1
ATOM 2003 N N . PRO B 1 121 ? 8.875 -10.398 -14.258 1 98.25 121 PRO B N 1
ATOM 2004 C CA . PRO B 1 121 ? 8.438 -11.789 -14.414 1 98.25 121 PRO B CA 1
ATOM 2005 C C . PRO B 1 121 ? 7.867 -12.375 -13.125 1 98.25 121 PRO B C 1
ATOM 2007 O O . PRO B 1 121 ? 8.305 -12.016 -12.031 1 98.25 121 PRO B O 1
ATOM 2010 N N . ILE B 1 122 ? 6.895 -13.234 -13.328 1 98.62 122 ILE B N 1
ATOM 2011 C CA . ILE B 1 122 ? 6.273 -13.961 -12.227 1 98.62 122 ILE B CA 1
ATOM 2012 C C . ILE B 1 122 ? 6.539 -15.461 -12.375 1 98.62 122 ILE B C 1
ATOM 2014 O O . ILE B 1 122 ? 6.344 -16.016 -13.461 1 98.62 122 ILE B O 1
ATOM 2018 N N . ALA B 1 123 ? 7.012 -16.047 -11.328 1 98.31 123 ALA B N 1
ATOM 2019 C CA . ALA B 1 123 ? 7.195 -17.5 -11.289 1 98.31 123 ALA B CA 1
ATOM 2020 C C . ALA B 1 123 ? 6.395 -18.125 -10.156 1 98.31 123 ALA B C 1
ATOM 2022 O O . ALA B 1 123 ? 6.129 -17.469 -9.141 1 98.31 123 ALA B O 1
ATOM 2023 N N . VAL B 1 124 ? 6.016 -19.359 -10.367 1 98.19 124 VAL B N 1
ATOM 2024 C CA . VAL B 1 124 ? 5.34 -20.156 -9.344 1 98.19 124 VAL B CA 1
ATOM 2025 C C . VAL B 1 124 ? 6.094 -21.469 -9.133 1 98.19 124 VAL B C 1
ATOM 2027 O O . VAL B 1 124 ? 6.449 -22.156 -10.094 1 98.19 124 VAL B O 1
ATOM 2030 N N . ALA B 1 125 ? 6.371 -21.672 -7.852 1 98.12 125 ALA B N 1
ATOM 2031 C CA . ALA B 1 125 ? 6.973 -22.984 -7.574 1 98.12 125 ALA B CA 1
ATOM 2032 C C . ALA B 1 125 ? 6.09 -24.109 -8.086 1 98.12 125 ALA B C 1
ATOM 2034 O O . ALA B 1 125 ? 4.863 -24.062 -7.953 1 98.12 125 ALA B O 1
ATOM 2035 N N . ASP B 1 126 ? 6.77 -25.188 -8.617 1 95.25 126 ASP B N 1
ATOM 2036 C CA . ASP B 1 126 ? 6.031 -26.281 -9.25 1 95.25 126 ASP B CA 1
ATOM 2037 C C . ASP B 1 126 ? 5.055 -26.922 -8.266 1 95.25 126 ASP B C 1
ATOM 2039 O O . ASP B 1 126 ? 3.91 -27.219 -8.617 1 95.25 126 ASP B O 1
ATOM 2043 N N . ASP B 1 127 ? 5.527 -27.141 -7.082 1 97 127 ASP B N 1
ATOM 2044 C CA . ASP B 1 127 ? 4.688 -27.797 -6.082 1 97 127 ASP B CA 1
ATOM 2045 C C . ASP B 1 127 ? 3.529 -26.891 -5.664 1 97 127 ASP B C 1
ATOM 2047 O O . ASP B 1 127 ? 2.43 -27.375 -5.383 1 97 127 ASP B O 1
ATOM 2051 N N . VAL B 1 128 ? 3.766 -25.578 -5.625 1 98.19 128 VAL B N 1
ATOM 2052 C CA . VAL B 1 128 ? 2.719 -24.609 -5.305 1 98.19 128 VAL B CA 1
ATOM 2053 C C . VAL B 1 128 ? 1.639 -24.641 -6.383 1 98.19 128 VAL B C 1
ATOM 2055 O O . VAL B 1 128 ? 0.446 -24.688 -6.074 1 98.19 128 VAL B O 1
ATOM 2058 N N . PHE B 1 129 ? 2.049 -24.609 -7.645 1 96.44 129 PHE B N 1
ATOM 2059 C CA . PHE B 1 129 ? 1.091 -24.656 -8.742 1 96.44 129 PHE B CA 1
ATOM 2060 C C . PHE B 1 129 ? 0.284 -25.953 -8.703 1 96.44 129 PHE B C 1
ATOM 2062 O O . PHE B 1 129 ? -0.94 -25.938 -8.844 1 96.44 129 PHE B O 1
ATOM 2069 N N . ALA B 1 130 ? 0.989 -27.016 -8.492 1 94.31 130 ALA B N 1
ATOM 2070 C CA . ALA B 1 130 ? 0.341 -28.328 -8.477 1 94.31 130 ALA B CA 1
ATOM 2071 C C . ALA B 1 130 ? -0.721 -28.406 -7.387 1 94.31 130 ALA B C 1
ATOM 2073 O O . ALA B 1 130 ? -1.781 -29 -7.582 1 94.31 130 ALA B O 1
ATOM 2074 N N . GLN B 1 131 ? -0.477 -27.797 -6.285 1 96.81 131 GLN B N 1
ATOM 2075 C CA . GLN B 1 131 ? -1.379 -27.859 -5.141 1 96.81 131 GLN B CA 1
ATOM 2076 C C . GLN B 1 131 ? -2.584 -26.938 -5.344 1 96.81 131 GLN B C 1
ATOM 2078 O O . GLN B 1 131 ? -3.68 -27.234 -4.855 1 96.81 131 GLN B O 1
ATOM 2083 N N . GLY B 1 132 ? -2.352 -25.906 -6.074 1 96.75 132 GLY B N 1
ATOM 2084 C CA . GLY B 1 132 ? -3.387 -24.875 -6.125 1 96.75 132 GLY B CA 1
ATOM 2085 C C . GLY B 1 132 ? -4.062 -24.781 -7.48 1 96.75 132 GLY B C 1
ATOM 2086 O O . GLY B 1 132 ? -5.055 -24.078 -7.637 1 96.75 132 GLY B O 1
ATOM 2087 N N . ALA B 1 133 ? -3.648 -25.484 -8.492 1 95.69 133 ALA B N 1
ATOM 2088 C CA . ALA B 1 133 ? -4.145 -25.375 -9.859 1 95.69 133 ALA B CA 1
ATOM 2089 C C . ALA B 1 133 ? -5.625 -25.75 -9.938 1 95.69 133 ALA B C 1
ATOM 2091 O O . ALA B 1 133 ? -6.078 -26.672 -9.273 1 95.69 133 ALA B O 1
ATOM 2092 N N . ARG B 1 134 ? -6.344 -24.984 -10.672 1 96.56 134 ARG B N 1
ATOM 2093 C CA . ARG B 1 134 ? -7.762 -25.219 -10.938 1 96.56 134 ARG B CA 1
ATOM 2094 C C . ARG B 1 134 ? -8.094 -25 -12.406 1 96.56 134 ARG B C 1
ATOM 2096 O O . ARG B 1 134 ? -7.348 -24.312 -13.117 1 96.56 134 ARG B O 1
ATOM 2103 N N . SER B 1 135 ? -9.258 -25.609 -12.766 1 95.12 135 SER B N 1
ATOM 2104 C CA . SER B 1 135 ? -9.773 -25.312 -14.094 1 95.12 135 SER B CA 1
ATOM 2105 C C . SER B 1 135 ? -10.133 -23.828 -14.227 1 95.12 135 SER B C 1
ATOM 2107 O O . SER B 1 135 ? -10.703 -23.25 -13.297 1 95.12 135 SER B O 1
ATOM 2109 N N . PRO B 1 136 ? -9.844 -23.219 -15.398 1 93.81 136 PRO B N 1
ATOM 2110 C CA . PRO B 1 136 ? -10.141 -21.797 -15.586 1 93.81 136 PRO B CA 1
ATOM 2111 C C . PRO B 1 136 ? -11.633 -21.5 -15.672 1 93.81 136 PRO B C 1
ATOM 2113 O O . PRO B 1 136 ? -12.062 -20.359 -15.492 1 93.81 136 PRO B O 1
ATOM 2116 N N . ASP B 1 137 ? -12.453 -22.484 -15.898 1 93.5 137 ASP B N 1
ATOM 2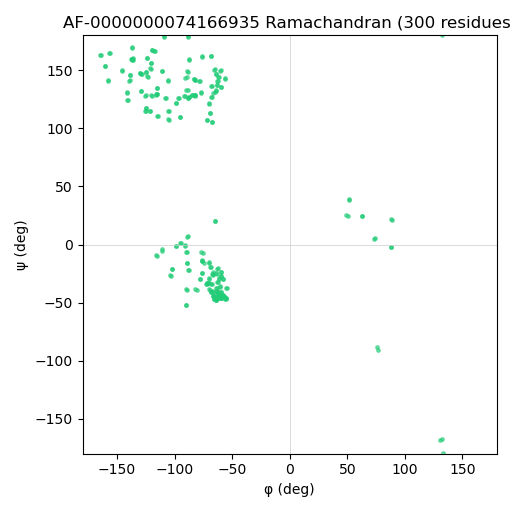117 C CA . ASP B 1 137 ? -13.875 -22.297 -16.172 1 93.5 137 ASP B CA 1
ATOM 2118 C C . ASP B 1 137 ? -14.562 -21.578 -15.016 1 93.5 137 ASP B C 1
ATOM 2120 O O . ASP B 1 137 ? -15.352 -20.656 -15.227 1 93.5 137 ASP B O 1
ATOM 2124 N N . GLY B 1 138 ? -14.273 -21.984 -13.789 1 91.88 138 GLY B N 1
ATOM 2125 C CA . GLY B 1 138 ? -14.898 -21.391 -12.633 1 91.88 138 GLY B CA 1
ATOM 2126 C C . GLY B 1 138 ? -14.578 -19.922 -12.469 1 91.88 138 GLY B C 1
ATOM 2127 O O . GLY B 1 138 ? -15.352 -19.172 -11.867 1 91.88 138 GLY B O 1
ATOM 2128 N N . PHE B 1 139 ? -13.523 -19.469 -13.055 1 95.12 139 PHE B N 1
ATOM 2129 C CA . PHE B 1 139 ? -13.086 -18.078 -12.883 1 95.12 139 PHE B CA 1
ATOM 2130 C C . PHE B 1 139 ? -13.461 -17.25 -14.102 1 95.12 139 PHE B C 1
ATOM 2132 O O . PHE B 1 139 ? -13.633 -16.031 -14 1 95.12 139 PHE B O 1
ATOM 2139 N N . ASP B 1 140 ? -13.695 -17.859 -15.266 1 93.38 140 ASP B N 1
ATOM 2140 C CA . ASP B 1 140 ? -14.078 -17.172 -16.5 1 93.38 140 ASP B CA 1
ATOM 2141 C C . ASP B 1 140 ? -15.484 -16.594 -16.391 1 93.38 140 ASP B C 1
ATOM 2143 O O . ASP B 1 140 ? -15.82 -15.633 -17.078 1 93.38 140 ASP B O 1
ATOM 2147 N N . GLU B 1 141 ? -16.219 -17.125 -15.445 1 94.69 141 GLU B N 1
ATOM 2148 C CA . GLU B 1 141 ? -17.609 -16.703 -15.305 1 94.69 141 GLU B CA 1
ATOM 2149 C C . GLU B 1 141 ? -17.734 -15.508 -14.367 1 94.69 141 GLU B C 1
ATOM 2151 O O . GLU B 1 141 ? -18.766 -14.844 -14.328 1 94.69 141 GLU B O 1
ATOM 2156 N N . LEU B 1 142 ? -16.734 -15.273 -13.648 1 96.62 142 LEU B N 1
ATOM 2157 C CA . LEU B 1 142 ? -16.766 -14.148 -12.719 1 96.62 142 LEU B CA 1
ATOM 2158 C C . LEU B 1 142 ? -16.578 -12.828 -13.453 1 96.62 142 LEU B C 1
ATOM 2160 O O . LEU B 1 142 ? -16.141 -12.812 -14.609 1 96.62 142 LEU B O 1
ATOM 2164 N N . ARG B 1 143 ? -16.922 -11.742 -12.844 1 96.88 143 ARG B N 1
ATOM 2165 C CA . ARG B 1 143 ? -16.828 -10.414 -13.445 1 96.88 143 ARG B CA 1
ATOM 2166 C C . ARG B 1 143 ? -15.391 -9.898 -13.414 1 96.88 143 ARG B C 1
ATOM 2168 O O . ARG B 1 143 ? -14.656 -10.148 -12.453 1 96.88 143 ARG B O 1
ATOM 2175 N N . ASP B 1 144 ? -15.031 -9.234 -14.523 1 97.31 144 ASP B N 1
ATOM 2176 C CA . ASP B 1 144 ? -13.773 -8.508 -14.492 1 97.31 144 ASP B CA 1
ATOM 2177 C C . ASP B 1 144 ? -13.812 -7.375 -13.469 1 97.31 144 ASP B C 1
ATOM 2179 O O . ASP B 1 144 ? -14.758 -6.586 -13.445 1 97.31 144 ASP B O 1
ATOM 2183 N N . ILE B 1 145 ? -12.797 -7.32 -12.703 1 96.81 145 ILE B N 1
ATOM 2184 C CA . ILE B 1 145 ? -12.844 -6.352 -11.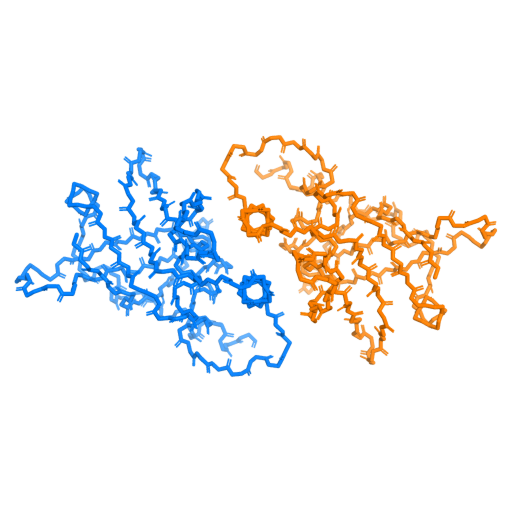617 1 96.81 145 ILE B CA 1
ATOM 2185 C C . ILE B 1 145 ? -12.906 -4.938 -12.188 1 96.81 145 ILE B C 1
ATOM 2187 O O . ILE B 1 145 ? -13.453 -4.027 -11.555 1 96.81 145 ILE B O 1
ATOM 2191 N N . ARG B 1 146 ? -12.414 -4.715 -13.43 1 94.38 146 ARG B N 1
ATOM 2192 C CA . ARG B 1 146 ? -12.398 -3.396 -14.055 1 94.38 146 ARG B CA 1
ATOM 2193 C C . ARG B 1 146 ? -13.82 -2.908 -14.328 1 94.38 146 ARG B C 1
ATOM 2195 O O . ARG B 1 146 ? -14.07 -1.701 -14.367 1 94.38 146 ARG B O 1
ATOM 2202 N N . GLU B 1 147 ? -14.672 -3.822 -14.453 1 93.81 147 GLU B N 1
ATOM 2203 C CA . GLU B 1 147 ? -16.078 -3.488 -14.664 1 93.81 147 GLU B CA 1
ATOM 2204 C C . GLU B 1 147 ? -16.703 -2.918 -13.391 1 93.81 147 GLU B C 1
ATOM 2206 O O . GLU B 1 147 ? -17.594 -2.064 -13.461 1 93.81 147 GLU B O 1
ATOM 2211 N N . VAL B 1 148 ? -16.203 -3.428 -12.305 1 90.69 148 VAL B N 1
ATOM 2212 C CA . VAL B 1 148 ? -16.75 -3.01 -11.023 1 90.69 148 VAL B CA 1
ATOM 2213 C C . VAL B 1 148 ? -16.125 -1.682 -10.602 1 90.69 148 VAL B C 1
ATOM 2215 O O . VAL B 1 148 ? -16.797 -0.82 -10.031 1 90.69 148 VAL B O 1
ATOM 2218 N N . MET B 1 149 ? -14.844 -1.528 -10.867 1 88.19 149 MET B N 1
ATOM 2219 C CA . MET B 1 149 ? -14.125 -0.309 -10.5 1 88.19 149 MET B CA 1
ATOM 2220 C C . MET B 1 149 ? -14.641 0.884 -11.297 1 88.19 149 MET B C 1
ATOM 2222 O O . MET B 1 149 ? -14.594 2.021 -10.82 1 88.19 149 MET B O 1
ATOM 2226 N N . GLY B 1 150 ? -14.938 0.723 -12.609 1 77.5 150 GLY B N 1
ATOM 2227 C CA . GLY B 1 150 ? -15.43 1.787 -13.469 1 77.5 150 GLY B CA 1
ATOM 2228 C C . GLY B 1 150 ? -16.828 2.248 -13.102 1 77.5 150 GLY B C 1
ATOM 2229 O O . GLY B 1 150 ? -17.25 3.33 -13.5 1 77.5 150 GLY B O 1
ATOM 2230 N N . ASP B 1 151 ? -17.562 1.461 -12.523 1 62.44 151 ASP B N 1
ATOM 2231 C CA . ASP B 1 151 ? -18.938 1.814 -12.133 1 62.44 151 ASP B CA 1
ATOM 2232 C C . ASP B 1 151 ? -18.938 2.701 -10.891 1 62.44 151 ASP B C 1
ATOM 2234 O O . ASP B 1 151 ? -19.969 3.264 -10.523 1 62.44 151 ASP B O 1
ATOM 2238 N N . GLU B 1 152 ? -17.844 2.912 -10.289 1 51.97 152 GLU B N 1
ATOM 2239 C CA . GLU B 1 152 ? -17.812 3.74 -9.094 1 51.97 152 GLU B CA 1
ATOM 2240 C C . GLU B 1 152 ? -17.5 5.195 -9.43 1 51.97 152 GLU B C 1
ATOM 2242 O O . GLU B 1 152 ? -16.859 5.477 -10.445 1 51.97 152 GLU B O 1
#

Solvent-accessible surface area (backbone atoms only — not comparable to full-atom values): 16233 Å² total; per-residue (Å²): 81,52,36,40,84,70,46,48,29,31,45,82,48,100,91,42,70,44,18,34,39,32,31,29,59,69,55,87,65,82,81,64,47,23,34,68,45,77,44,53,54,70,47,44,48,48,26,49,50,22,62,63,70,60,86,72,85,68,54,49,70,63,49,37,41,50,51,51,36,45,76,46,53,31,42,75,54,32,31,31,38,64,41,64,57,98,86,42,65,36,22,38,34,30,31,38,36,86,90,42,77,45,75,42,74,32,42,44,57,56,41,48,23,47,26,37,61,66,69,29,52,35,33,33,34,64,69,38,41,69,74,49,49,37,70,49,67,80,57,70,74,39,43,53,40,68,63,59,61,66,73,102,79,51,34,40,84,70,46,49,28,31,46,83,48,97,90,42,71,45,18,34,39,31,32,29,60,68,55,89,65,81,82,63,47,22,34,69,46,78,45,53,55,70,46,45,50,48,27,51,52,22,61,63,70,61,87,74,84,69,55,50,70,64,48,37,40,50,51,51,37,46,78,42,53,31,44,74,55,32,31,31,39,65,40,64,57,97,88,41,66,36,23,38,34,31,33,40,34,85,91,42,76,46,74,41,75,32,41,44,58,57,40,48,24,47,25,38,61,66,70,30,52,36,32,33,33,62,69,40,42,69,74,48,49,36,71,48,66,79,58,69,73,40,43,53,40,67,64,58,61,66,73,102

Nearest PDB structures (foldseek):
  1vjl-assembly1_B  TM=8.842E-01  e=3.025E-12  Thermotoga maritima
  1sj5-assembly1_A  TM=9.104E-01  e=1.595E-11  Thermotoga maritima
  1sj5-assembly1_B  TM=8.729E-01  e=7.370E-12  Thermotoga maritima
  1vjl-assembly1_A  TM=8.431E-01  e=6.545E-12  Thermotoga maritima
  2l33-assembly1_A  TM=5.034E-01  e=8.485E-01  Homo sapiens

=== Feature glossary ===
Annotated list of the representations used here:

Nearest PDB structures. The Foldseek neighbor list gives the closest experimentally determined structures in the PDB, ranked by structural alignment. TM-score near 1 means near-identical fold; near 0.3 means only rough topology match. This is how one finds what a novel AlphaFold prediction most resembles in the solved-structure universe.

Foldseek 3Di. Foldseek's 3Di representation compresses backbone geometry into a per-residue letter drawn from a learned twenty-state alphabet. It captures the tertiary interaction pattern around each residue — which residues are packed against it in space, regardless of where they are in sequence.

Radius of gyration, Cα contacts, bounding box. Radius of gyration (Rg) is the root-mean-square distance of Cα atoms from their centroid — a single number for overall size and compactness. A globular domain of N residues has Rg ≈ 2.2·N^0.38 Å; an extended or disordered chain has a much larger Rg. The Cα contact count is the number of residue pairs whose Cα atoms are within 8 Å and are more than four positions apart in sequence — a standard proxy for tertiary packing density. The bounding box is the smallest axis-aligned box enclosing all Cα atoms.

InterPro / GO / CATH / organism. The annotation block draws on four external resources. InterPro: which protein families and domains the sequence belongs to. GO: standardized terms for what the protein does, what process it participates in, and where in the cell it acts. CATH: which structural fold it has in the CATH hierarchy. Organism: the species of origin.

mmCIF coordinates. The mmCIF block holds the 3D Cartesian coordinates of each backbone atom (N, Cα, C, O) in ångströms. mmCIF is the PDB's canonical archive format — a tagged-loop text representation of the atomic model.

pLDDT. pLDDT is the predicted lDDT-Cα score: AlphaFold's confidence that the local environment of each residue (all inter-atomic distances within 15 Å) is correctly placed. It is a per-residue number between 0 and 100, with higher meaning more reliable.

Backbone torsions (φ/ψ). φ (phi) and ψ (psi) are the two rotatable backbone dihedrals per residue: φ is the C(i-1)–N–Cα–C torsion, ψ is the N–Cα–C–N(i+1) torsion, both in degrees on (−180°, 180°]. α-helical residues cluster near (−60°, −45°); β-strand residues near (−120°, +130°). A Ramachandran plot is simply a scatter of (φ, ψ) for every residue.

B-factor. For experimental (PDB) structures, the B-factor (temperature factor) quantifies the positional spread of each atom in the crystal — a combination of thermal vibration and static disorder — in units of Å². High B-factors mark flexible loops or poorly resolved regions; low B-factors mark the rigid, well-ordered core.

Secondary structure (3-state, P-SEA). SS3 is a coarse helix/strand/coil call (letters a/b/c) made by the P-SEA algorithm from inter-Cα distances and dihedrals. It is less detailed than DSSP but needs only Cα positions.

Predicted aligned error. Predicted aligned error is AlphaFold's pairwise confidence. Unlike pLDDT (per-residue), PAE is per-residue-pair and captures whether two parts of the structure are correctly placed relative to each other. Units are ångströms of expected positional error.

Solvent-accessible surface area. Solvent-accessible surface area (SASA) is the area in Å² traced out by the centre of a 1.4 Å probe sphere (a water molecule) rolled over the protein's van der Waals surface (Shrake–Rupley / Lee–Richards construction). Buried residues have near-zero SASA; fully exposed residues can exceed 200 Å². The total SASA scales roughly with the number of 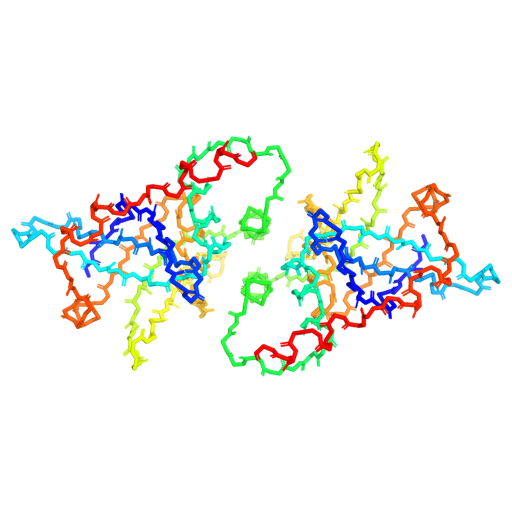surface residues.

Secondary structure (8-state, DSSP). The SS8 string is DSSP's per-residue secondary-structure call. α-helix (H) means an i→i+4 H-bond ladder; β-strand (E) means the residue participates in a β-sheet; 3₁₀ (G) and π (I) are tighter and wider helices; T/S are turns/bends; '-' is loop.

Rendered structure images. Structure images are PyMOL renders from six orthogonal camera directions. Cartoon representation draws helices as coils and strands as arrows; sticks shows the backbone as bonds; surface shows the solvent-excluded envelope. Rainbow coloring maps sequence position to hue (blue→red, N→C); chain coloring assigns a distinct color per polypeptide.

Sequence. The amino-acid sequence is the protein's primary structure: the linear order of residues from the N-terminus to the C-terminus, written in one-letter code. Everything else here — the 3D coordinates, the secondary structure, the domain annotations — is ultimately a consequence of this string.

Contact-map, Ramachandran, and PAE plots. Three diagnostic plots accompany the record. The Cα contact map visualizes the tertiary structure as a 2D adjacency matrix (8 Å cutoff, sequence-local contacts suppressed). The Ramachandran plot shows the distribution of backbone (φ, ψ) torsions, with points in the α and β basins reflecting secondary structure content. The PAE plot shows AlphaFold's inter-residue confidence as a color matrix.